Protein AF-A0A2V9NU43-F1 (afdb_monomer)

Secondary structure (DSSP, 8-state):
---GGGSS-TTTTTHHHHHHHEEEEEETTTEEEEEESS--TT--TTSEEEEEEETTTEEEEEE-STTTHHHHHSSEEEEETTTEEEEEP-S---TT----EEESPPTT--PPPPPSS-S--EEEE------EEETTEEEEETT-TTTTPPTTTSTTHHHHHHHHHHHSEEEEE-----PPP-------------PPP-------------PPPP-PPPP-----PPPPPPPP----

Structure (mmCIF, N/CA/C/O backbone):
data_AF-A0A2V9NU43-F1
#
_entry.id   AF-A0A2V9NU43-F1
#
loop_
_atom_site.group_PDB
_atom_site.id
_atom_site.type_symbol
_atom_site.label_atom_id
_atom_site.label_alt_id
_atom_site.label_comp_id
_atom_site.label_asym_id
_atom_site.label_entity_id
_atom_site.label_seq_id
_atom_site.pdbx_PDB_ins_code
_atom_site.Cartn_x
_atom_site.Cartn_y
_atom_site.Cartn_z
_atom_site.occupancy
_atom_site.B_iso_or_equiv
_atom_site.auth_seq_id
_atom_site.auth_comp_id
_atom_site.auth_asym_id
_atom_site.auth_atom_id
_atom_site.pdbx_PDB_model_num
ATOM 1 N N . ALA A 1 1 ? 4.672 -13.881 24.943 1.00 32.91 1 ALA A N 1
ATOM 2 C CA . ALA A 1 1 ? 5.499 -14.736 24.072 1.00 32.91 1 ALA A CA 1
ATOM 3 C C . ALA A 1 1 ? 6.291 -13.829 23.141 1.00 32.91 1 ALA A C 1
ATOM 5 O O . ALA A 1 1 ? 5.696 -13.038 22.421 1.00 32.91 1 ALA A O 1
ATOM 6 N N . SER A 1 2 ? 7.612 -13.843 23.263 1.00 34.53 2 SER A N 1
ATOM 7 C CA . SER A 1 2 ? 8.553 -13.023 22.498 1.00 34.53 2 SER A CA 1
ATOM 8 C C . SER A 1 2 ? 8.590 -1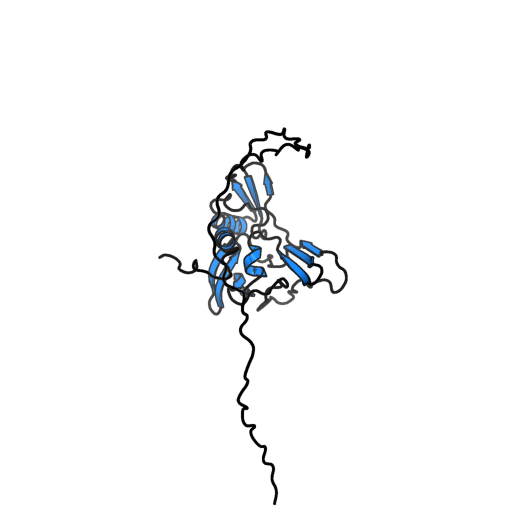3.509 21.045 1.00 34.53 2 SER A C 1
ATOM 10 O O . SER A 1 2 ? 8.956 -14.652 20.787 1.00 34.53 2 SER A O 1
ATOM 12 N N . ASN A 1 3 ? 8.171 -12.659 20.104 1.00 39.12 3 ASN A N 1
ATOM 13 C CA . ASN A 1 3 ? 8.115 -12.986 18.678 1.00 39.12 3 ASN A CA 1
ATOM 14 C C . ASN A 1 3 ? 9.542 -13.080 18.110 1.00 39.12 3 ASN A C 1
ATOM 16 O O . ASN A 1 3 ? 10.203 -12.071 17.868 1.00 39.12 3 ASN A O 1
ATOM 20 N N . SER A 1 4 ? 10.017 -14.304 17.898 1.00 36.12 4 SER A N 1
ATOM 21 C CA . SER A 1 4 ? 11.385 -14.676 17.511 1.00 36.12 4 SER A CA 1
ATOM 22 C C . SER A 1 4 ? 11.784 -14.336 16.063 1.00 36.12 4 SER A C 1
ATOM 24 O O . SER A 1 4 ? 12.810 -14.807 15.582 1.00 36.12 4 SER A O 1
ATOM 26 N N . TYR A 1 5 ? 11.048 -13.466 15.368 1.00 42.53 5 TYR A N 1
ATOM 27 C CA . TYR A 1 5 ? 11.363 -13.049 13.992 1.00 42.53 5 TYR A CA 1
ATOM 28 C C . TYR A 1 5 ? 12.329 -11.852 13.899 1.00 42.53 5 TYR A C 1
ATOM 30 O O . TYR A 1 5 ? 12.672 -11.423 12.800 1.00 42.53 5 TYR A O 1
ATOM 38 N N . GLN A 1 6 ? 12.796 -11.313 15.033 1.00 42.94 6 GLN A N 1
ATOM 39 C CA . GLN A 1 6 ? 13.753 -10.196 15.073 1.00 42.94 6 GLN A CA 1
ATOM 40 C C . GLN A 1 6 ? 15.208 -10.588 14.760 1.00 42.94 6 GLN A C 1
ATOM 42 O O . GLN A 1 6 ? 16.049 -9.707 14.596 1.00 42.94 6 GLN A O 1
ATOM 47 N N . SER A 1 7 ? 15.535 -11.880 14.664 1.00 38.56 7 SER A N 1
ATOM 48 C CA . SER A 1 7 ? 16.916 -12.308 14.426 1.00 38.56 7 SER A CA 1
ATOM 49 C C . SER A 1 7 ? 17.200 -12.418 12.923 1.00 38.56 7 SER A C 1
ATOM 51 O O . SER A 1 7 ? 16.833 -13.393 12.279 1.00 38.56 7 SER A O 1
ATOM 53 N N . TYR A 1 8 ? 17.811 -11.369 12.364 1.00 42.38 8 TYR A N 1
ATOM 54 C CA . TYR A 1 8 ? 18.470 -11.353 11.048 1.00 42.38 8 TYR A CA 1
ATOM 55 C C . TYR A 1 8 ? 17.635 -11.862 9.856 1.00 42.38 8 TYR A C 1
ATOM 57 O O . TYR A 1 8 ? 18.090 -12.635 9.017 1.00 42.38 8 TYR A O 1
ATOM 65 N N . SER A 1 9 ? 16.392 -11.396 9.751 1.00 55.62 9 SER A N 1
ATOM 66 C CA . SER A 1 9 ? 15.605 -11.564 8.530 1.00 55.62 9 SER A CA 1
ATOM 67 C C . SER A 1 9 ? 15.979 -10.472 7.513 1.00 55.62 9 SER A C 1
ATOM 69 O O . SER A 1 9 ? 16.173 -9.329 7.936 1.00 55.62 9 SER A O 1
ATOM 71 N N . PRO A 1 10 ? 16.039 -10.740 6.190 1.00 53.75 10 PRO A N 1
ATOM 72 C CA . PRO A 1 10 ? 16.277 -9.706 5.167 1.00 53.75 10 PRO A CA 1
ATOM 73 C C . PRO A 1 10 ? 15.252 -8.549 5.198 1.00 53.75 10 PRO A C 1
ATOM 75 O O . PRO A 1 10 ? 15.465 -7.503 4.591 1.00 53.75 10 PRO A O 1
ATOM 78 N N . TYR A 1 11 ? 14.169 -8.704 5.967 1.00 56.84 11 TYR A N 1
ATOM 79 C CA . TYR A 1 11 ? 13.177 -7.671 6.274 1.00 56.84 11 TYR A CA 1
ATOM 80 C C . TYR A 1 11 ? 13.581 -6.692 7.386 1.00 56.84 11 TYR A C 1
ATOM 82 O O . TYR A 1 11 ? 12.771 -5.840 7.747 1.00 56.84 11 TYR A O 1
ATOM 90 N N . SER A 1 12 ? 14.770 -6.807 7.988 1.00 64.81 12 SER A N 1
ATOM 91 C CA . SER A 1 12 ? 15.180 -5.952 9.117 1.00 64.81 12 SER A CA 1
ATOM 92 C C . SER A 1 12 ? 14.940 -4.464 8.831 1.00 64.81 12 SER A C 1
ATOM 94 O O . SER A 1 12 ? 14.418 -3.745 9.685 1.00 64.81 12 SER A O 1
ATOM 96 N N . TYR A 1 13 ? 15.174 -4.041 7.588 1.00 71.81 13 TYR A N 1
ATOM 97 C CA . TYR A 1 13 ? 14.739 -2.752 7.064 1.00 71.81 13 TYR A CA 1
ATOM 98 C C . TYR A 1 13 ? 13.246 -2.769 6.695 1.00 71.81 13 TYR A C 1
ATOM 100 O O . TYR A 1 13 ? 12.806 -3.554 5.854 1.00 71.81 13 TYR A O 1
ATOM 108 N N . GLY A 1 14 ? 12.476 -1.867 7.313 1.00 83.56 14 GLY A N 1
ATOM 109 C CA . GLY A 1 14 ? 11.045 -1.646 7.061 1.00 83.56 14 GLY A CA 1
ATOM 110 C C . GLY A 1 14 ? 10.079 -2.449 7.944 1.00 83.56 14 GLY A C 1
ATOM 111 O O . GLY A 1 14 ? 8.904 -2.102 8.026 1.00 83.56 14 GLY A O 1
ATOM 112 N N . THR A 1 15 ? 10.546 -3.443 8.713 1.00 86.25 15 THR A N 1
ATOM 113 C CA . THR A 1 15 ? 9.695 -4.179 9.683 1.00 86.25 15 THR A CA 1
ATOM 114 C C . THR A 1 15 ? 8.994 -3.277 10.695 1.00 86.25 15 THR A C 1
ATOM 116 O O . THR A 1 15 ? 7.835 -3.511 11.035 1.00 86.25 15 THR A O 1
ATOM 119 N N . ALA A 1 16 ? 9.673 -2.237 11.174 1.00 89.94 16 ALA A N 1
ATOM 120 C CA . ALA A 1 16 ? 9.087 -1.305 12.128 1.00 89.94 16 ALA A CA 1
ATOM 121 C C . ALA A 1 16 ? 8.006 -0.413 11.492 1.00 89.94 16 ALA A C 1
ATOM 123 O O . ALA A 1 16 ? 7.077 0.005 12.182 1.00 89.94 16 ALA A O 1
ATOM 124 N N . ASP A 1 17 ? 8.095 -0.164 10.183 1.00 92.75 17 ASP A N 1
ATOM 125 C CA . ASP A 1 17 ? 7.044 0.521 9.434 1.00 92.75 17 ASP A CA 1
ATOM 126 C C . ASP A 1 17 ? 5.859 -0.429 9.213 1.00 92.75 17 ASP A C 1
ATOM 128 O O . ASP A 1 17 ? 4.724 -0.045 9.478 1.00 92.75 17 ASP A O 1
ATOM 132 N N . LEU A 1 18 ? 6.102 -1.698 8.855 1.00 94.94 18 LEU A N 1
ATOM 133 C CA . LEU A 1 18 ? 5.042 -2.714 8.762 1.00 94.94 18 LEU A CA 1
ATOM 134 C C . LEU A 1 18 ? 4.279 -2.883 10.084 1.00 94.94 18 LEU A C 1
ATOM 136 O O . LEU A 1 18 ? 3.057 -3.019 10.071 1.00 94.94 18 LEU A O 1
ATOM 140 N N . ALA A 1 19 ? 4.984 -2.852 11.218 1.00 92.69 19 ALA A N 1
ATOM 141 C CA . ALA A 1 19 ? 4.382 -2.972 12.544 1.00 92.69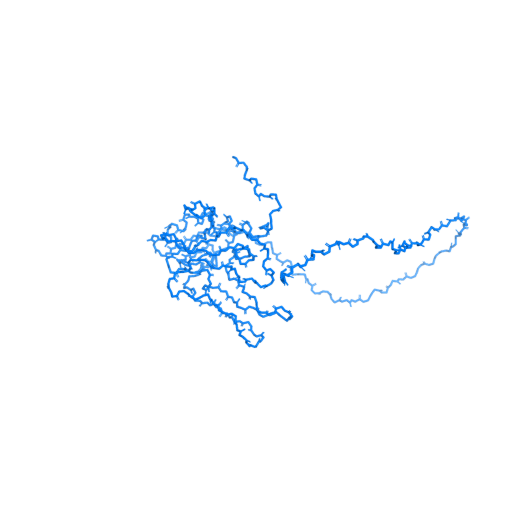 19 ALA A CA 1
ATOM 142 C C . ALA A 1 19 ? 3.523 -1.757 12.938 1.00 92.69 19 ALA A C 1
ATOM 144 O O . ALA A 1 19 ? 2.589 -1.900 13.723 1.00 92.69 19 ALA A O 1
ATOM 145 N N . TYR A 1 20 ? 3.839 -0.565 12.424 1.00 94.25 20 TYR A N 1
ATOM 146 C CA . TYR A 1 20 ? 3.090 0.655 12.726 1.00 94.25 20 TYR A CA 1
ATOM 147 C C . TYR A 1 20 ? 1.924 0.880 11.753 1.00 94.25 20 TYR A C 1
ATOM 149 O O . TYR A 1 20 ? 0.821 1.223 12.175 1.00 94.25 20 TYR A O 1
ATOM 157 N N . TYR A 1 21 ? 2.157 0.681 10.454 1.00 96.19 21 TYR A N 1
ATOM 158 C CA . TYR A 1 21 ? 1.205 1.026 9.398 1.00 96.19 21 TYR A CA 1
ATOM 159 C C . TYR A 1 21 ? 0.239 -0.089 9.016 1.00 96.19 21 TYR A C 1
ATOM 161 O O . TYR A 1 21 ? -0.638 0.151 8.193 1.00 96.19 21 TYR A O 1
ATOM 169 N N . GLY A 1 22 ? 0.368 -1.289 9.572 1.00 96.25 22 GLY A N 1
ATOM 170 C CA . GLY A 1 22 ? -0.517 -2.391 9.227 1.00 96.25 22 GLY A CA 1
ATOM 171 C C . GLY A 1 22 ? -0.527 -3.489 10.267 1.00 96.25 22 GLY A C 1
ATOM 172 O O . GLY A 1 22 ? -0.033 -3.331 11.384 1.00 96.25 22 GLY A O 1
ATOM 173 N N . ASN A 1 23 ? -1.108 -4.617 9.880 1.00 95.88 23 ASN A N 1
ATOM 174 C CA . ASN A 1 23 ? -1.195 -5.784 10.735 1.00 95.88 23 ASN A CA 1
ATOM 175 C C . ASN A 1 23 ? -0.878 -7.064 9.972 1.00 95.88 23 ASN A C 1
ATOM 177 O O . ASN A 1 23 ? -1.260 -7.224 8.812 1.00 95.88 23 ASN A O 1
ATOM 181 N N . PHE A 1 24 ? -0.245 -7.998 10.676 1.00 96.19 24 PHE A N 1
ATOM 182 C CA . PHE A 1 24 ? -0.110 -9.371 10.220 1.00 96.19 24 PHE A CA 1
ATOM 183 C C . PHE A 1 24 ? -1.329 -10.196 10.644 1.00 96.19 24 PHE A C 1
ATOM 185 O O . PHE A 1 24 ? -1.804 -10.094 11.776 1.00 96.19 24 PHE A O 1
ATOM 192 N N . PHE A 1 25 ? -1.831 -11.036 9.748 1.00 95.94 25 PHE A N 1
ATOM 193 C CA . PHE A 1 25 ? -2.948 -11.937 10.002 1.00 95.94 25 PHE A CA 1
ATOM 194 C C . PHE A 1 25 ? -2.771 -13.235 9.217 1.00 95.94 25 PHE A C 1
ATOM 196 O O . PHE A 1 25 ? -2.155 -13.256 8.154 1.00 95.94 25 PHE A O 1
ATOM 203 N N . ASN A 1 26 ? -3.318 -14.333 9.734 1.00 96.06 26 ASN A N 1
ATOM 204 C CA . ASN A 1 26 ? -3.289 -15.609 9.031 1.00 96.06 26 ASN A CA 1
ATOM 205 C C . ASN A 1 26 ? -4.509 -15.714 8.106 1.00 96.06 26 ASN A C 1
ATOM 207 O O . ASN A 1 26 ? -5.642 -15.786 8.582 1.00 96.06 26 ASN A O 1
ATOM 211 N N . ALA A 1 27 ? -4.281 -15.720 6.796 1.00 95.19 27 ALA A N 1
ATOM 212 C CA . ALA A 1 27 ? -5.319 -15.884 5.789 1.00 95.19 27 ALA A CA 1
ATOM 213 C C . ALA A 1 27 ? -5.485 -17.378 5.439 1.00 95.19 27 ALA A C 1
ATOM 215 O O . ALA A 1 27 ? -4.503 -18.027 5.052 1.00 95.19 27 ALA A O 1
ATOM 216 N N . PRO A 1 28 ? -6.701 -17.951 5.546 1.00 93.38 28 PRO A N 1
ATOM 217 C CA . PRO A 1 28 ? -6.947 -19.350 5.199 1.00 93.38 28 PRO A CA 1
ATOM 218 C C . PRO A 1 28 ? -6.474 -19.683 3.778 1.00 93.38 28 PRO A C 1
ATOM 220 O O . PRO A 1 28 ? -6.863 -19.023 2.820 1.00 93.38 28 PRO A O 1
ATOM 223 N N . GLY A 1 29 ? -5.616 -20.697 3.645 1.00 92.12 29 GLY A N 1
ATOM 224 C CA . GLY A 1 29 ? -5.053 -21.126 2.357 1.00 92.12 29 GLY A CA 1
ATOM 225 C C . GLY A 1 29 ? -3.848 -20.320 1.847 1.00 92.12 29 GLY A C 1
ATOM 226 O O . GLY A 1 29 ? -3.214 -20.758 0.893 1.00 92.12 29 GLY A O 1
ATOM 227 N N . TYR A 1 30 ? -3.490 -19.202 2.489 1.00 91.44 30 TYR A N 1
ATOM 228 C CA . TYR A 1 30 ? -2.350 -18.353 2.098 1.00 91.44 30 TYR A CA 1
ATOM 229 C C . TYR A 1 30 ? -1.270 -18.250 3.186 1.00 91.44 30 TYR A C 1
ATOM 231 O O . TYR A 1 30 ? -0.107 -17.992 2.881 1.00 91.44 30 TYR A O 1
ATOM 239 N N . GLY A 1 31 ? -1.634 -18.499 4.447 1.00 94.19 31 GLY A N 1
ATOM 240 C CA . GLY A 1 31 ? -0.726 -18.400 5.587 1.00 94.19 31 GLY A CA 1
ATOM 241 C C . GLY A 1 31 ? -0.636 -16.975 6.131 1.00 94.19 31 GLY A C 1
ATOM 242 O O . GLY A 1 31 ? -1.603 -16.215 6.073 1.00 94.19 31 GLY A O 1
ATOM 243 N N . MET A 1 32 ? 0.519 -16.620 6.694 1.00 95.62 32 MET A N 1
ATOM 244 C CA . MET A 1 32 ? 0.737 -15.298 7.278 1.00 95.62 32 MET A CA 1
ATOM 245 C C . MET A 1 32 ? 0.809 -14.227 6.187 1.00 95.62 32 MET A C 1
ATOM 247 O O . MET A 1 32 ? 1.670 -14.277 5.312 1.00 95.62 32 MET A O 1
ATOM 251 N N . MET A 1 33 ? -0.061 -13.233 6.290 1.00 97.06 33 MET A N 1
ATOM 252 C CA . MET A 1 33 ? -0.189 -12.106 5.376 1.00 97.06 33 MET A CA 1
ATOM 253 C C . MET A 1 33 ? -0.081 -10.802 6.160 1.00 97.06 33 MET A C 1
ATOM 255 O O . MET A 1 33 ? -0.366 -10.765 7.353 1.00 97.06 33 MET A O 1
ATOM 259 N N . TRP A 1 34 ? 0.297 -9.721 5.492 1.00 97.44 34 TRP A N 1
ATOM 260 C CA . TRP A 1 34 ? 0.275 -8.368 6.037 1.00 97.44 34 TRP A CA 1
ATOM 261 C C . TRP A 1 34 ? -0.664 -7.489 5.220 1.00 97.44 34 TRP A C 1
ATOM 263 O O . TRP A 1 34 ? -0.652 -7.549 3.992 1.00 97.44 34 TRP A O 1
ATOM 273 N N . GLN A 1 35 ? -1.452 -6.647 5.878 1.00 97.06 35 GLN A N 1
ATOM 274 C CA . GLN A 1 35 ? -2.272 -5.644 5.202 1.00 97.06 35 GLN A CA 1
ATOM 275 C C . GLN A 1 35 ? -2.054 -4.271 5.848 1.00 97.06 35 GLN A C 1
ATOM 277 O O . GLN A 1 35 ? -2.058 -4.179 7.082 1.00 97.06 35 GLN A O 1
ATOM 282 N N . PRO A 1 36 ? -1.867 -3.207 5.046 1.00 96.81 36 PRO A N 1
ATOM 283 C CA . PRO A 1 36 ? -1.824 -1.850 5.570 1.00 96.81 36 PRO A CA 1
ATOM 284 C C . PRO A 1 36 ? -3.167 -1.461 6.191 1.00 96.81 36 PRO A C 1
ATOM 286 O O . PRO A 1 36 ? -4.234 -1.838 5.715 1.00 96.81 36 PRO A O 1
ATOM 289 N N . TYR A 1 37 ? -3.121 -0.650 7.237 1.00 96.06 37 TYR A N 1
ATOM 290 C CA . TYR A 1 37 ? -4.279 0.083 7.726 1.00 96.06 37 TYR A CA 1
ATOM 291 C C . TYR A 1 37 ? -4.697 1.161 6.724 1.00 96.06 37 TYR A C 1
ATOM 293 O O . TYR A 1 37 ? -3.941 1.518 5.823 1.00 96.06 37 TYR A O 1
ATOM 301 N N . LEU A 1 38 ? -5.880 1.747 6.928 1.00 94.62 38 LEU A N 1
ATOM 302 C CA . LEU A 1 38 ? -6.382 2.885 6.145 1.00 94.62 38 LEU A CA 1
ATOM 303 C C . LEU A 1 38 ? -6.620 2.562 4.661 1.00 94.62 38 LEU A C 1
ATOM 305 O O . LEU A 1 38 ? -6.578 3.457 3.811 1.00 94.62 38 LEU A O 1
ATOM 309 N N . VAL A 1 39 ? -6.879 1.290 4.358 1.00 93.31 39 VAL A N 1
ATOM 310 C CA . VAL A 1 39 ? -7.252 0.809 3.026 1.00 93.31 39 VAL A CA 1
ATOM 311 C C . VAL A 1 39 ? -8.707 0.362 3.000 1.00 93.31 39 VAL A C 1
ATOM 313 O O . VAL A 1 39 ? -9.213 -0.235 3.954 1.00 93.31 39 VAL A O 1
ATOM 316 N N . GLY A 1 40 ? -9.378 0.674 1.895 1.00 87.81 40 GLY A N 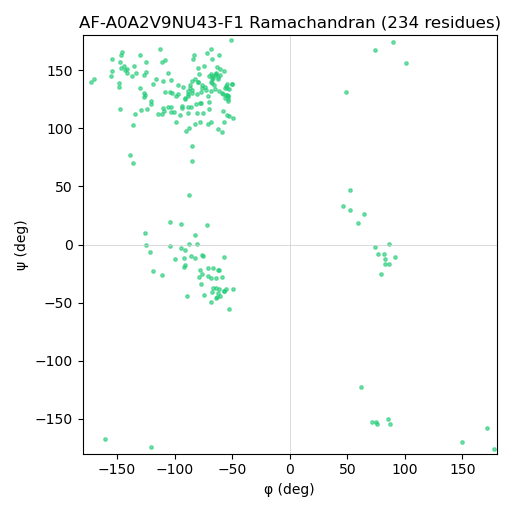1
ATOM 317 C CA . GLY A 1 40 ? -10.712 0.197 1.560 1.00 87.81 40 GLY A CA 1
ATOM 318 C C . GLY A 1 40 ? -10.706 -0.571 0.237 1.00 87.81 40 GLY A C 1
ATOM 319 O O . GLY A 1 40 ? -9.661 -0.793 -0.371 1.00 87.81 40 GLY A O 1
ATOM 320 N N . ALA A 1 41 ? -11.894 -0.951 -0.239 1.00 85.62 41 ALA A N 1
ATOM 321 C CA . ALA A 1 41 ? -12.052 -1.774 -1.445 1.00 85.62 41 ALA A CA 1
ATOM 322 C C . ALA A 1 41 ? -11.496 -1.135 -2.733 1.00 85.62 41 ALA A C 1
ATOM 324 O O . ALA A 1 41 ? -11.218 -1.843 -3.695 1.00 85.62 41 ALA A O 1
ATOM 325 N N . GLY A 1 42 ? -11.355 0.194 -2.757 1.00 86.12 42 GLY A N 1
ATOM 326 C CA . GLY A 1 42 ? -10.813 0.926 -3.901 1.00 86.12 42 GLY A CA 1
ATOM 327 C C . GLY A 1 42 ? -9.290 1.034 -3.914 1.00 86.12 42 GLY A C 1
ATOM 328 O O . GLY A 1 42 ? -8.752 1.499 -4.909 1.00 86.12 42 GLY A O 1
ATOM 329 N N . TRP A 1 43 ? -8.602 0.650 -2.836 1.00 93.56 43 TRP A N 1
ATOM 330 C CA . TRP A 1 43 ? -7.149 0.757 -2.747 1.00 93.56 43 TRP A CA 1
ATOM 331 C C . TRP A 1 43 ? -6.446 -0.386 -3.491 1.00 93.56 43 TRP A C 1
ATOM 333 O O . TRP A 1 43 ? -6.860 -1.543 -3.403 1.00 93.56 43 TRP A O 1
ATOM 343 N N . ASP A 1 44 ? -5.350 -0.069 -4.185 1.00 94.44 44 ASP A N 1
ATOM 344 C CA . ASP A 1 44 ? -4.443 -1.042 -4.792 1.00 94.44 44 ASP A CA 1
ATOM 345 C C . ASP A 1 44 ? -2.983 -0.685 -4.475 1.00 94.44 44 ASP A C 1
ATOM 347 O O . ASP A 1 44 ? -2.666 0.499 -4.364 1.00 94.44 44 ASP A O 1
ATOM 351 N N . PRO A 1 45 ? -2.074 -1.667 -4.332 1.00 94.88 45 PRO A N 1
ATOM 352 C CA . PRO A 1 45 ? -0.702 -1.400 -3.906 1.00 94.88 45 PRO A CA 1
ATOM 353 C C . PRO A 1 45 ? 0.042 -0.440 -4.844 1.00 94.88 45 PRO A C 1
ATOM 355 O O . PRO A 1 45 ? 0.896 0.326 -4.411 1.00 94.88 45 PRO A O 1
ATOM 358 N N . PHE A 1 46 ? -0.315 -0.394 -6.124 1.00 93.75 46 PHE A N 1
ATOM 359 C CA . PHE A 1 46 ? 0.424 0.360 -7.127 1.00 93.75 46 PHE A CA 1
ATOM 360 C C . PHE A 1 46 ? -0.268 1.668 -7.532 1.00 93.75 46 PHE A C 1
ATOM 362 O O . PHE A 1 46 ? -0.012 2.185 -8.627 1.00 93.75 46 PHE A O 1
ATOM 369 N N . MET A 1 47 ? -1.192 2.194 -6.723 1.00 92.62 47 MET A N 1
ATOM 370 C CA . MET A 1 47 ? -1.869 3.448 -7.056 1.00 92.62 47 MET A CA 1
ATOM 371 C C . MET A 1 47 ? -1.024 4.686 -6.758 1.00 92.62 47 MET A C 1
ATOM 373 O O . MET A 1 47 ? -1.153 5.647 -7.507 1.00 92.62 47 MET A O 1
ATOM 377 N N . ASP A 1 48 ? -0.106 4.632 -5.785 1.00 93.62 48 ASP A N 1
ATOM 378 C CA . ASP A 1 48 ? 0.773 5.757 -5.434 1.00 93.62 48 ASP A CA 1
ATOM 379 C C . ASP A 1 48 ? 2.258 5.355 -5.385 1.00 93.62 48 ASP A C 1
ATOM 381 O O . ASP A 1 48 ? 2.704 4.564 -4.547 1.00 93.62 48 ASP A O 1
ATOM 385 N N . GLY A 1 49 ? 3.052 5.929 -6.283 1.00 93.12 49 GLY A N 1
ATOM 386 C CA . GLY A 1 49 ? 4.477 5.656 -6.429 1.00 93.12 49 GLY A CA 1
ATOM 387 C C . GLY A 1 49 ? 5.070 6.298 -7.679 1.00 93.12 49 GLY A C 1
ATOM 388 O O . GLY A 1 49 ? 4.539 7.263 -8.225 1.00 93.12 49 GLY A O 1
ATOM 389 N N . ALA A 1 50 ? 6.194 5.774 -8.145 1.00 93.06 50 ALA A N 1
ATOM 390 C CA . ALA A 1 50 ? 6.818 6.202 -9.384 1.00 93.06 50 ALA A CA 1
ATOM 391 C C . ALA A 1 50 ? 7.677 5.092 -9.983 1.00 93.06 50 ALA A C 1
ATOM 393 O O . ALA A 1 50 ? 8.312 4.333 -9.261 1.00 93.06 50 ALA A O 1
ATOM 394 N N . TRP A 1 51 ? 7.787 5.053 -11.304 1.00 92.94 51 TRP A N 1
ATOM 395 C CA . TRP A 1 51 ? 8.897 4.378 -11.965 1.00 92.94 51 TRP A CA 1
ATOM 396 C C . TRP A 1 51 ? 10.093 5.319 -11.974 1.00 92.94 51 TRP A C 1
ATOM 398 O O . TRP A 1 51 ? 10.114 6.272 -12.747 1.00 92.94 51 TRP A O 1
ATOM 408 N N . ALA A 1 52 ? 11.067 5.084 -11.100 1.00 91.44 52 ALA A N 1
ATOM 409 C CA . ALA A 1 52 ? 12.295 5.860 -11.025 1.00 91.44 52 ALA A CA 1
ATOM 410 C C . ALA A 1 52 ? 13.353 5.272 -11.958 1.00 91.44 52 ALA A C 1
ATOM 412 O O . ALA A 1 52 ? 13.645 4.077 -11.897 1.00 91.44 52 ALA A O 1
ATOM 413 N N . PHE A 1 53 ? 13.933 6.111 -12.814 1.00 90.19 53 PHE A N 1
ATOM 414 C CA . PHE A 1 53 ? 15.033 5.693 -13.674 1.00 90.19 53 PHE A CA 1
ATOM 415 C C . PHE A 1 53 ? 16.368 5.812 -12.940 1.00 90.19 53 PHE A C 1
ATOM 417 O O . PHE A 1 53 ? 16.691 6.874 -12.405 1.00 90.19 53 PHE A O 1
ATOM 424 N N . ASN A 1 54 ? 17.170 4.751 -12.975 1.00 87.31 54 ASN A N 1
ATOM 425 C CA . ASN A 1 54 ? 18.544 4.766 -12.498 1.00 87.31 54 ASN A CA 1
ATOM 426 C C . ASN A 1 54 ? 19.515 4.394 -13.634 1.00 87.31 54 ASN A C 1
ATOM 428 O O . ASN A 1 54 ? 19.392 3.303 -14.211 1.00 87.31 54 ASN A O 1
ATOM 432 N N . PRO A 1 55 ? 20.511 5.245 -13.955 1.00 87.00 55 PRO A N 1
ATOM 433 C CA . PRO A 1 55 ? 21.541 4.906 -14.929 1.00 87.00 55 PRO A CA 1
ATOM 434 C C . PRO A 1 55 ? 22.221 3.571 -14.587 1.00 87.00 55 PRO A C 1
ATOM 436 O O . PRO A 1 55 ? 22.673 3.358 -13.466 1.00 87.00 55 PRO A O 1
ATOM 439 N N . GLY A 1 56 ? 22.272 2.655 -15.555 1.00 85.00 56 GLY A N 1
ATOM 440 C CA . GLY A 1 56 ? 22.890 1.330 -15.400 1.00 85.00 56 GLY A CA 1
ATOM 441 C C . GLY A 1 56 ? 21.986 0.235 -14.822 1.00 85.00 56 GLY A C 1
ATOM 442 O O . GLY A 1 56 ? 22.287 -0.939 -15.015 1.00 85.00 56 GLY A O 1
ATOM 443 N N . PHE A 1 57 ? 20.863 0.584 -14.186 1.00 83.31 57 PHE A N 1
ATOM 444 C CA . PHE A 1 57 ? 19.931 -0.387 -13.589 1.00 83.31 57 PHE A CA 1
ATOM 445 C C . PHE A 1 57 ? 18.508 -0.306 -14.156 1.00 83.31 57 PHE A C 1
ATOM 447 O O . PHE A 1 57 ? 17.687 -1.160 -13.845 1.00 83.31 57 PHE A O 1
ATOM 454 N N . GLY A 1 58 ? 18.215 0.685 -15.001 1.00 87.69 58 GLY A N 1
ATOM 455 C CA . GLY A 1 58 ? 16.901 0.841 -15.617 1.00 87.69 58 GLY A CA 1
ATOM 456 C C . GLY A 1 58 ? 15.856 1.385 -14.644 1.00 87.69 58 GLY A C 1
ATOM 457 O O . GLY A 1 58 ? 16.176 2.139 -13.725 1.00 87.69 58 GLY A O 1
ATOM 458 N N . PHE A 1 59 ? 14.592 1.044 -14.889 1.00 89.06 59 PHE A N 1
ATOM 459 C CA . PHE A 1 59 ? 13.465 1.509 -14.085 1.00 89.06 59 PHE A CA 1
ATOM 460 C C . PHE A 1 59 ? 13.188 0.590 -12.891 1.00 89.06 59 PHE A C 1
ATOM 462 O O . PHE A 1 59 ? 12.994 -0.613 -13.060 1.00 89.06 59 PHE A O 1
ATOM 469 N N . GLY A 1 60 ? 13.080 1.191 -11.707 1.00 89.88 60 GLY A N 1
ATOM 470 C CA . GLY A 1 60 ? 12.552 0.565 -10.494 1.00 89.88 60 GLY A CA 1
ATOM 471 C C . GLY A 1 60 ? 11.274 1.265 -10.023 1.00 89.88 60 GLY A C 1
ATOM 472 O O . GLY A 1 60 ? 11.147 2.483 -10.130 1.00 89.88 60 GLY A O 1
ATOM 473 N N . TRP A 1 61 ? 10.312 0.506 -9.511 1.00 91.56 61 TRP A N 1
ATOM 474 C CA . TRP A 1 61 ? 9.117 1.006 -8.842 1.00 91.56 61 TRP A CA 1
ATOM 475 C C . TRP A 1 61 ? 9.414 1.525 -7.427 1.00 91.56 61 TRP A C 1
ATOM 477 O O . TRP A 1 61 ? 9.687 0.774 -6.499 1.00 91.56 61 TRP A O 1
ATOM 487 N N . VAL A 1 62 ? 9.273 2.821 -7.200 1.00 91.19 62 VAL A N 1
ATOM 488 C CA . VAL A 1 62 ? 9.383 3.443 -5.880 1.00 91.19 62 VAL A CA 1
ATOM 489 C C . VAL A 1 62 ? 7.985 3.710 -5.340 1.00 91.19 62 VAL A C 1
ATOM 491 O O . VAL A 1 62 ? 7.247 4.528 -5.878 1.00 91.19 62 VAL A O 1
ATOM 494 N N . SER A 1 63 ? 7.616 3.030 -4.259 1.00 92.62 63 SER A N 1
ATOM 495 C CA . SER A 1 63 ? 6.354 3.273 -3.556 1.00 92.62 63 SER A CA 1
ATOM 496 C C . SER A 1 63 ? 6.348 4.628 -2.856 1.00 92.62 63 SER A C 1
ATOM 498 O O . SER A 1 63 ? 7.326 4.984 -2.201 1.00 92.62 63 SER A O 1
ATOM 500 N N . ALA A 1 64 ? 5.217 5.335 -2.907 1.00 93.81 64 ALA A N 1
ATOM 501 C CA . ALA A 1 64 ? 5.007 6.537 -2.101 1.00 93.81 64 ALA A CA 1
ATOM 502 C C . ALA A 1 64 ? 4.667 6.213 -0.631 1.00 93.81 64 ALA A C 1
ATOM 504 O O . ALA A 1 64 ? 4.848 7.051 0.252 1.00 93.81 64 ALA A O 1
ATOM 505 N N . TYR A 1 65 ? 4.171 5.001 -0.353 1.00 94.81 65 TYR A N 1
ATOM 506 C CA . TYR A 1 65 ? 3.766 4.590 0.992 1.00 94.81 65 TYR A CA 1
ATOM 507 C C . TYR A 1 65 ? 4.949 4.471 1.965 1.00 94.81 65 TYR A C 1
ATOM 509 O O . TYR A 1 65 ? 5.973 3.882 1.603 1.00 94.81 65 TYR A O 1
ATOM 517 N N . PRO A 1 66 ? 4.793 4.920 3.228 1.00 93.50 66 PRO A N 1
ATOM 518 C CA . PRO A 1 66 ? 5.885 4.965 4.208 1.00 93.50 66 PRO A CA 1
ATOM 519 C C . PRO A 1 66 ? 6.400 3.582 4.631 1.00 93.50 66 PRO A C 1
ATOM 521 O O . PRO A 1 66 ? 7.521 3.455 5.106 1.00 93.50 66 PRO A O 1
ATOM 524 N N . TRP A 1 67 ? 5.602 2.534 4.437 1.00 94.31 67 TRP A N 1
ATOM 525 C CA . TRP A 1 67 ? 5.959 1.141 4.709 1.00 94.31 67 TRP A CA 1
ATOM 526 C C . TRP A 1 67 ? 6.508 0.402 3.479 1.00 94.31 67 TRP A C 1
ATOM 528 O O . TRP A 1 67 ? 6.874 -0.768 3.577 1.00 94.31 67 TRP A O 1
ATOM 538 N N . GLY A 1 68 ? 6.554 1.055 2.311 1.00 93.38 68 GLY A N 1
ATOM 539 C CA . GLY A 1 68 ? 6.772 0.409 1.015 1.00 93.38 68 GLY A CA 1
ATOM 540 C C . GLY A 1 68 ? 8.115 -0.311 0.864 1.00 93.38 68 GLY A C 1
ATOM 541 O O . GLY A 1 68 ? 8.231 -1.227 0.055 1.00 93.38 68 GLY A O 1
ATOM 542 N N . TRP A 1 69 ? 9.132 0.035 1.654 1.00 91.00 69 TRP A N 1
ATOM 543 C CA . TRP A 1 69 ? 10.455 -0.566 1.494 1.00 91.00 69 TRP A CA 1
ATOM 544 C C . TRP A 1 69 ? 10.418 -2.102 1.500 1.00 91.00 69 TRP A C 1
ATOM 546 O O . TRP A 1 69 ? 10.850 -2.724 0.534 1.00 91.00 69 TRP A O 1
ATOM 556 N N . THR A 1 70 ? 9.857 -2.737 2.530 1.00 91.75 70 THR A N 1
ATOM 557 C CA . THR A 1 70 ? 9.857 -4.206 2.605 1.00 91.75 70 THR A CA 1
ATOM 558 C C . THR A 1 70 ? 8.971 -4.853 1.527 1.00 91.75 70 THR A C 1
ATOM 560 O O . THR A 1 70 ? 9.476 -5.725 0.818 1.00 91.75 70 THR A O 1
ATOM 563 N N . PRO A 1 71 ? 7.699 -4.446 1.326 1.00 93.50 71 PRO A N 1
ATOM 564 C CA . PRO A 1 71 ? 6.800 -5.157 0.414 1.00 93.50 71 PRO A CA 1
ATOM 565 C C . PRO A 1 71 ? 7.122 -5.017 -1.074 1.00 93.50 71 PRO A C 1
ATOM 567 O O . PRO A 1 71 ? 6.668 -5.839 -1.866 1.00 93.50 71 PRO A O 1
ATOM 570 N N . TYR A 1 72 ? 7.876 -3.985 -1.469 1.00 92.50 72 TYR A N 1
ATOM 571 C CA . TYR A 1 72 ? 8.294 -3.801 -2.865 1.00 92.50 72 TYR A CA 1
ATOM 572 C C . TYR A 1 72 ? 9.646 -4.451 -3.179 1.00 92.50 72 TYR A C 1
ATOM 574 O O . TYR A 1 72 ? 9.915 -4.750 -4.342 1.00 92.50 72 TYR A O 1
ATOM 582 N N . HIS A 1 73 ? 10.462 -4.748 -2.163 1.00 89.88 73 HIS A N 1
ATOM 583 C CA . HIS A 1 73 ? 11.759 -5.409 -2.349 1.00 89.88 73 HIS A CA 1
ATOM 584 C C . HIS A 1 73 ? 11.738 -6.919 -2.073 1.00 89.88 73 HIS A C 1
ATOM 586 O O . HIS A 1 73 ? 12.689 -7.632 -2.405 1.00 89.88 73 HIS A O 1
ATOM 592 N N . TYR A 1 74 ? 10.656 -7.407 -1.464 1.00 90.06 74 TYR A N 1
ATOM 593 C CA . TYR A 1 74 ? 10.486 -8.801 -1.082 1.00 90.06 74 TYR A CA 1
ATOM 594 C C . TYR A 1 74 ? 9.031 -9.260 -1.207 1.00 90.06 74 TYR A C 1
ATOM 596 O O . TYR A 1 74 ? 8.101 -8.457 -1.254 1.00 90.06 74 TYR A O 1
ATOM 604 N N . GLY A 1 75 ? 8.824 -10.574 -1.160 1.00 92.06 75 GLY A N 1
ATOM 605 C CA . GLY A 1 75 ? 7.507 -11.186 -1.026 1.00 92.06 75 GLY A CA 1
ATOM 606 C C . GLY A 1 75 ? 6.642 -11.073 -2.275 1.00 92.06 75 GLY A C 1
ATOM 607 O O . GLY A 1 75 ? 7.122 -11.076 -3.412 1.00 92.06 75 GLY A O 1
ATOM 608 N N . SER A 1 76 ? 5.329 -11.070 -2.074 1.00 93.69 76 SER A N 1
ATOM 609 C CA . SER A 1 76 ? 4.354 -10.981 -3.163 1.00 93.69 76 SER A CA 1
ATOM 610 C C . SER A 1 76 ? 3.092 -10.257 -2.718 1.00 93.69 76 SER A C 1
ATOM 612 O O . SER A 1 76 ? 2.585 -10.506 -1.629 1.00 93.69 76 SER A O 1
ATOM 614 N N . TRP A 1 77 ? 2.544 -9.400 -3.574 1.00 95.88 77 TRP A N 1
ATOM 615 C CA . TRP A 1 77 ? 1.194 -8.875 -3.398 1.00 95.88 77 TRP A CA 1
ATOM 616 C C . TRP A 1 77 ? 0.177 -9.893 -3.881 1.00 95.88 77 TRP A C 1
ATOM 618 O O . TRP A 1 77 ? 0.274 -10.397 -4.997 1.00 95.88 77 TRP A O 1
ATOM 628 N N . VAL A 1 78 ? -0.815 -10.175 -3.049 1.00 96.25 78 VAL A N 1
ATOM 629 C CA . VAL A 1 78 ? -1.875 -11.138 -3.321 1.00 96.25 78 VAL A CA 1
ATOM 630 C C . VAL A 1 78 ? -3.209 -10.447 -3.114 1.00 96.25 78 VAL A C 1
ATOM 632 O O . VAL A 1 78 ? -3.431 -9.812 -2.083 1.00 96.25 78 VAL A O 1
ATOM 635 N N . PHE A 1 79 ? -4.110 -10.566 -4.082 1.00 96.25 79 PHE A N 1
ATOM 636 C CA . PHE A 1 79 ? -5.490 -10.156 -3.871 1.00 96.25 79 PHE A CA 1
ATOM 637 C C . PHE A 1 79 ? -6.287 -11.326 -3.291 1.00 96.25 79 PHE A C 1
ATOM 639 O O . PHE A 1 79 ? -6.400 -12.394 -3.895 1.00 96.25 79 PHE A O 1
ATOM 646 N N . LEU A 1 80 ? -6.811 -11.124 -2.087 1.00 94.69 80 LEU A N 1
ATOM 647 C CA . LEU A 1 80 ? -7.566 -12.105 -1.322 1.00 94.69 80 LEU A CA 1
ATOM 648 C C . LEU A 1 80 ? -9.064 -11.771 -1.414 1.00 94.69 80 LEU A C 1
ATOM 650 O O . LEU A 1 80 ? -9.474 -10.699 -0.950 1.00 94.69 80 LEU A O 1
ATOM 654 N N . PRO A 1 81 ? -9.914 -12.657 -1.967 1.00 90.12 81 PRO A N 1
ATOM 655 C CA . PRO A 1 81 ? -11.358 -12.437 -1.990 1.00 90.12 81 PRO A CA 1
ATOM 656 C C . PRO A 1 81 ? -11.909 -12.163 -0.583 1.00 90.12 81 PRO A C 1
ATOM 658 O O . PRO A 1 81 ? -11.628 -12.908 0.352 1.00 90.12 81 PRO A O 1
ATOM 661 N N . GLY A 1 82 ? -12.666 -11.075 -0.424 1.00 88.69 82 GLY A N 1
ATOM 662 C CA . GLY A 1 82 ? -13.242 -10.655 0.862 1.00 88.69 82 GLY A CA 1
ATOM 663 C C . GLY A 1 82 ? -12.308 -9.860 1.787 1.00 88.69 82 GLY A C 1
ATOM 664 O O . GLY A 1 82 ? -12.808 -9.177 2.674 1.00 88.69 82 GLY A O 1
ATOM 665 N N . TYR A 1 83 ? -10.989 -9.877 1.557 1.00 90.62 83 TYR A N 1
ATOM 666 C CA . TYR A 1 83 ? -10.011 -9.103 2.343 1.00 90.62 83 TYR A CA 1
ATOM 667 C C . TYR A 1 83 ? -9.370 -7.959 1.544 1.00 90.62 83 TYR A C 1
ATOM 669 O O . TYR A 1 83 ? -8.945 -6.966 2.129 1.00 90.62 83 TYR A O 1
ATOM 677 N N . GLY A 1 84 ? -9.298 -8.078 0.215 1.00 94.31 84 GLY A N 1
ATOM 678 C CA . GLY A 1 84 ? -8.605 -7.133 -0.659 1.00 94.31 84 GLY A CA 1
ATOM 679 C C . GLY A 1 84 ? -7.123 -7.471 -0.828 1.00 94.31 84 GLY A C 1
ATOM 680 O O . GLY A 1 84 ? -6.713 -8.626 -0.722 1.00 94.31 84 GLY A O 1
ATOM 681 N N . TRP A 1 85 ? -6.307 -6.463 -1.129 1.00 96.94 85 TRP A N 1
ATOM 682 C CA . TRP A 1 85 ? -4.865 -6.640 -1.294 1.00 96.94 85 TRP A CA 1
ATOM 683 C C . TRP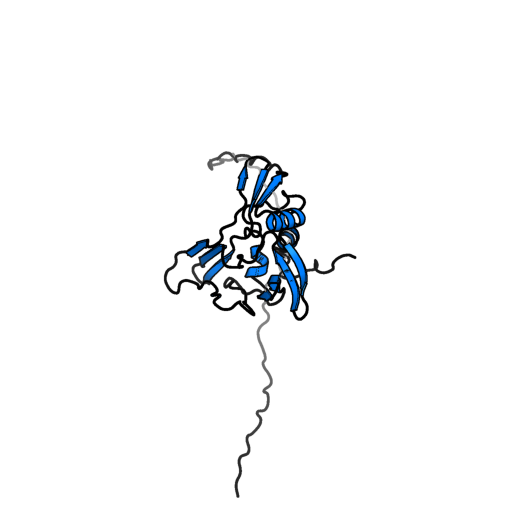 A 1 85 ? -4.163 -6.877 0.046 1.00 96.94 85 TRP A C 1
ATOM 685 O O . TRP A 1 85 ? -4.366 -6.135 1.010 1.00 96.94 85 TRP A O 1
ATOM 695 N N . ALA A 1 86 ? -3.302 -7.891 0.081 1.00 97.19 86 ALA A N 1
ATOM 696 C CA . ALA A 1 86 ? -2.421 -8.200 1.196 1.00 97.19 86 ALA A CA 1
ATOM 697 C C . ALA A 1 86 ? -1.051 -8.658 0.676 1.00 97.19 86 ALA A C 1
ATOM 699 O O . ALA A 1 86 ? -0.931 -9.215 -0.415 1.00 97.19 86 ALA A O 1
ATOM 700 N N . TRP A 1 87 ? -0.005 -8.419 1.454 1.00 97.19 87 TRP A N 1
ATOM 701 C CA . TRP A 1 87 ? 1.356 -8.816 1.134 1.00 97.19 87 TRP A CA 1
ATOM 702 C C . TRP A 1 87 ? 1.711 -10.126 1.833 1.00 97.19 87 TRP A C 1
ATOM 704 O O . TRP A 1 87 ? 1.541 -10.263 3.043 1.00 97.19 87 TRP A O 1
ATOM 714 N N . GLN A 1 88 ? 2.224 -11.081 1.068 1.00 95.62 88 GLN A N 1
ATOM 715 C CA . GLN A 1 88 ? 2.772 -12.331 1.566 1.00 95.62 88 GLN A CA 1
ATOM 716 C C . GLN A 1 88 ? 4.289 -12.177 1.762 1.00 95.62 88 GLN A C 1
ATOM 718 O O . GLN A 1 88 ? 5.002 -11.970 0.771 1.00 95.62 88 GLN A O 1
ATOM 723 N N . PRO A 1 89 ? 4.809 -12.310 2.997 1.00 93.25 89 PRO A N 1
ATOM 724 C CA . PRO A 1 89 ? 6.245 -12.338 3.244 1.00 93.25 89 PRO A CA 1
ATOM 725 C C . PRO A 1 89 ? 6.903 -13.540 2.561 1.00 93.25 89 PRO A C 1
ATOM 727 O O . PRO A 1 89 ? 6.344 -14.636 2.523 1.00 93.25 89 PRO A O 1
ATOM 730 N N . GLY A 1 90 ? 8.123 -13.361 2.066 1.00 88.19 90 GLY A N 1
ATOM 731 C CA . GLY A 1 90 ? 8.911 -14.429 1.457 1.00 88.19 90 GLY A CA 1
ATOM 732 C C . GLY A 1 90 ? 9.846 -13.918 0.368 1.00 88.19 90 GLY A C 1
ATOM 733 O O . GLY A 1 90 ? 9.988 -12.717 0.151 1.00 88.19 90 GLY A O 1
ATOM 734 N N . GLY A 1 91 ? 10.440 -14.857 -0.364 1.00 82.75 91 GLY A N 1
ATOM 735 C CA . GLY A 1 91 ? 11.286 -14.555 -1.515 1.00 82.75 91 GLY A CA 1
ATOM 736 C C . GLY A 1 91 ? 12.666 -14.000 -1.157 1.00 82.75 91 GLY A C 1
ATOM 737 O O . GLY A 1 91 ? 12.957 -13.640 -0.017 1.00 82.75 91 GLY A O 1
ATOM 738 N N . ALA A 1 92 ? 13.534 -13.970 -2.165 1.00 82.00 92 ALA A N 1
ATOM 739 C CA . ALA A 1 92 ? 14.809 -13.272 -2.092 1.00 82.00 92 ALA A CA 1
ATOM 740 C C . ALA A 1 92 ? 14.615 -11.783 -2.406 1.00 82.00 92 ALA A C 1
ATOM 742 O O . ALA A 1 92 ? 13.605 -11.392 -2.994 1.00 82.00 92 ALA A O 1
ATOM 743 N N . TRP A 1 93 ? 15.604 -10.967 -2.038 1.00 83.69 93 TRP A N 1
ATOM 744 C CA . TRP A 1 93 ? 15.659 -9.572 -2.464 1.00 83.69 93 TRP A CA 1
ATOM 745 C C . TRP A 1 93 ? 15.622 -9.493 -3.995 1.00 83.69 93 TRP A C 1
ATOM 747 O O . TRP A 1 93 ? 16.437 -10.131 -4.662 1.00 83.69 93 TRP A O 1
ATOM 757 N N . ASN A 1 94 ? 14.693 -8.717 -4.553 1.00 78.44 94 ASN A N 1
ATOM 758 C CA . ASN A 1 94 ? 14.535 -8.561 -6.006 1.00 78.44 94 ASN A CA 1
ATOM 759 C C . ASN A 1 94 ? 15.498 -7.527 -6.628 1.00 78.44 94 ASN A C 1
ATOM 761 O O . ASN A 1 94 ? 15.417 -7.229 -7.820 1.00 78.44 94 ASN A O 1
ATOM 765 N N . GLY A 1 95 ? 16.456 -7.019 -5.850 1.00 76.88 95 GLY A N 1
ATOM 766 C CA . GLY A 1 95 ? 17.424 -6.042 -6.325 1.00 76.88 95 GLY A CA 1
ATOM 767 C C . GLY A 1 95 ? 16.818 -4.648 -6.464 1.00 76.88 95 GLY A C 1
ATOM 768 O O . GLY A 1 95 ? 15.837 -4.294 -5.816 1.00 76.88 95 GLY A O 1
ATOM 769 N N . TRP A 1 96 ? 17.406 -3.850 -7.352 1.00 71.19 96 TRP A N 1
ATOM 770 C CA . TRP A 1 96 ? 16.860 -2.546 -7.741 1.00 71.19 96 TRP A CA 1
ATOM 771 C C . TRP A 1 96 ? 15.655 -2.659 -8.692 1.00 71.19 96 TRP A C 1
ATOM 773 O O . TRP A 1 96 ? 14.955 -1.675 -8.914 1.00 71.19 96 TRP A O 1
ATOM 783 N N . TYR A 1 97 ? 15.376 -3.865 -9.205 1.00 68.44 97 TYR A N 1
ATOM 784 C CA . TYR A 1 97 ? 14.161 -4.201 -9.948 1.00 68.44 97 TYR A CA 1
ATOM 785 C C . TYR A 1 97 ? 13.046 -4.577 -8.968 1.00 68.44 97 TYR A C 1
ATOM 787 O O . TYR A 1 97 ? 12.649 -5.729 -8.809 1.00 68.44 97 TYR A O 1
ATOM 795 N N . ASN A 1 98 ? 12.539 -3.568 -8.281 1.00 73.00 98 ASN A N 1
ATOM 796 C CA . ASN A 1 98 ? 11.596 -3.689 -7.176 1.00 73.00 98 ASN A CA 1
ATOM 797 C C . ASN A 1 98 ? 10.123 -3.726 -7.624 1.00 73.00 98 ASN A C 1
ATOM 799 O O . ASN A 1 98 ? 9.253 -3.114 -7.004 1.00 73.00 98 ASN A O 1
ATOM 803 N N . GLN A 1 99 ? 9.824 -4.472 -8.693 1.00 74.94 99 GLN A N 1
ATOM 804 C CA . GLN A 1 99 ? 8.445 -4.831 -9.020 1.00 74.94 99 GLN A CA 1
ATOM 805 C C . GLN A 1 99 ? 8.089 -6.128 -8.275 1.00 74.94 99 GLN A C 1
ATOM 807 O O . GLN A 1 99 ? 8.501 -7.212 -8.698 1.00 74.94 99 GLN A O 1
ATOM 812 N N . PRO A 1 100 ? 7.367 -6.064 -7.142 1.00 77.50 100 PRO A N 1
ATOM 813 C CA . PRO A 1 100 ? 6.998 -7.254 -6.399 1.00 77.50 100 PRO A CA 1
ATOM 814 C C . PRO A 1 100 ? 6.069 -8.126 -7.233 1.00 77.50 100 PRO A C 1
ATOM 816 O O . PRO A 1 100 ? 5.242 -7.650 -8.017 1.00 77.50 100 PRO A O 1
ATOM 819 N N . ARG A 1 101 ? 6.192 -9.433 -7.025 1.00 89.00 101 ARG A N 1
ATOM 820 C CA . ARG A 1 101 ? 5.345 -10.419 -7.684 1.00 89.00 101 ARG A CA 1
ATOM 821 C C . ARG A 1 101 ? 3.887 -10.187 -7.288 1.00 89.00 101 ARG A C 1
ATOM 823 O O . ARG A 1 101 ? 3.579 -10.051 -6.108 1.00 89.00 101 ARG A O 1
ATOM 830 N N . VAL A 1 102 ? 3.000 -10.171 -8.278 1.00 93.06 102 VAL A N 1
ATOM 831 C CA . VAL A 1 102 ? 1.557 -10.005 -8.081 1.00 93.06 102 VAL A CA 1
ATOM 832 C C . VAL A 1 102 ? 0.845 -11.324 -8.344 1.00 93.06 102 VAL A C 1
ATOM 834 O O . VAL A 1 102 ? 1.077 -11.962 -9.370 1.00 93.06 102 VAL A O 1
ATOM 837 N N . LEU A 1 103 ? -0.026 -11.725 -7.422 1.00 93.06 103 LEU A N 1
ATOM 838 C CA . LEU A 1 103 ? -0.785 -12.968 -7.469 1.00 93.06 103 LEU A CA 1
ATOM 839 C C . LEU A 1 103 ? -2.269 -12.721 -7.311 1.00 93.06 103 LEU A C 1
ATOM 841 O O . LEU A 1 103 ? -2.696 -11.840 -6.566 1.00 93.06 103 LEU A O 1
ATOM 845 N N . ASN A 1 104 ? -3.041 -13.554 -8.006 1.00 93.38 104 ASN A N 1
ATOM 846 C CA . ASN A 1 104 ? -4.498 -13.579 -7.938 1.00 93.38 104 ASN A CA 1
ATOM 847 C C . ASN A 1 104 ? -5.140 -12.207 -8.169 1.00 93.38 104 ASN A C 1
ATOM 849 O O . ASN A 1 104 ? -6.204 -11.936 -7.625 1.00 93.38 104 ASN A O 1
ATOM 853 N N . ALA A 1 105 ? -4.491 -11.345 -8.963 1.00 92.56 105 ALA A N 1
ATOM 854 C CA . ALA A 1 105 ? -4.972 -10.001 -9.241 1.00 92.56 105 ALA A CA 1
ATOM 855 C C . ALA A 1 105 ? -6.448 -10.026 -9.681 1.00 92.56 105 ALA A C 1
ATOM 857 O O . ALA A 1 105 ? -6.827 -10.896 -10.474 1.00 92.56 105 ALA A O 1
ATOM 858 N N . PRO A 1 106 ? -7.279 -9.085 -9.199 1.00 92.75 106 PRO A N 1
ATOM 859 C CA . PRO A 1 106 ? -8.682 -9.053 -9.567 1.00 92.75 106 PRO A CA 1
ATOM 860 C C . PRO A 1 106 ? -8.823 -8.817 -11.073 1.00 92.75 106 PRO A C 1
ATOM 862 O O . PRO A 1 106 ? -7.956 -8.210 -11.713 1.00 92.75 106 PRO A O 1
ATOM 865 N N . SER A 1 107 ? -9.925 -9.303 -11.647 1.00 91.12 107 SER A N 1
ATOM 866 C CA . SER A 1 107 ? -10.182 -9.158 -13.081 1.00 91.12 107 SER A CA 1
ATOM 867 C C . SER A 1 107 ? -10.075 -7.692 -13.511 1.00 91.12 107 SER A C 1
ATOM 869 O O . SER A 1 107 ? -10.586 -6.796 -12.843 1.00 91.12 107 SER A O 1
ATOM 871 N N . GLY A 1 108 ? -9.372 -7.447 -14.617 1.00 89.12 108 GLY A N 1
ATOM 872 C CA . GLY A 1 108 ? -9.134 -6.102 -15.144 1.00 89.12 108 GLY A CA 1
ATOM 873 C C . GLY A 1 108 ? -7.970 -5.338 -14.504 1.00 89.12 108 GLY A C 1
ATOM 874 O O . GLY A 1 108 ? -7.517 -4.364 -15.100 1.00 89.12 108 GLY A O 1
ATOM 875 N N . PHE A 1 109 ? -7.412 -5.785 -13.373 1.00 91.56 109 PHE A N 1
ATOM 876 C CA . PHE A 1 109 ? -6.248 -5.125 -12.783 1.00 91.56 109 PHE A CA 1
ATOM 877 C C . PHE A 1 109 ? -5.020 -5.238 -13.693 1.00 91.56 109 PHE A C 1
ATOM 879 O O . PHE A 1 109 ? -4.692 -6.308 -14.217 1.00 91.56 109 PHE A O 1
ATOM 886 N N . LYS A 1 110 ? -4.331 -4.111 -13.878 1.00 89.31 110 LYS A N 1
ATOM 887 C CA . LYS A 1 110 ? -3.067 -4.023 -14.605 1.00 89.31 110 LYS A CA 1
ATOM 888 C C . LYS A 1 110 ? -2.043 -3.397 -13.679 1.00 89.31 110 LYS A C 1
ATOM 890 O O . LYS A 1 110 ? -2.186 -2.242 -13.288 1.00 89.31 110 LYS A O 1
ATOM 895 N N . VAL A 1 111 ? -1.010 -4.167 -13.348 1.00 87.81 111 VAL A N 1
ATOM 896 C CA . VAL A 1 111 ? 0.156 -3.626 -12.648 1.00 87.81 111 VAL A CA 1
ATOM 897 C C . VAL A 1 111 ? 0.744 -2.522 -13.531 1.00 87.81 111 VAL A C 1
ATOM 899 O O . VAL A 1 111 ? 0.935 -2.783 -14.729 1.00 87.81 111 VAL A O 1
ATOM 902 N N . PRO A 1 112 ? 1.026 -1.320 -12.992 1.00 87.75 112 PRO A N 1
ATOM 903 C CA . PRO A 1 112 ? 1.716 -0.279 -13.738 1.00 87.75 112 PRO A CA 1
ATOM 904 C C . PRO A 1 112 ? 2.974 -0.843 -14.384 1.00 87.75 112 PRO A C 1
ATOM 906 O O . PRO A 1 112 ? 3.685 -1.633 -13.770 1.00 87.75 112 PRO A O 1
ATOM 909 N N . GLN A 1 113 ? 3.222 -0.463 -15.630 1.00 87.75 113 GLN A N 1
ATOM 910 C CA . GLN A 1 113 ? 4.387 -0.917 -16.380 1.00 87.75 113 GLN A CA 1
ATOM 911 C C . GLN A 1 113 ? 5.420 0.196 -16.425 1.00 87.75 113 GLN A C 1
ATOM 913 O O . GLN A 1 113 ? 5.062 1.370 -16.551 1.00 87.75 113 GLN A O 1
ATOM 918 N N . ALA A 1 114 ? 6.689 -0.183 -16.313 1.00 88.19 114 ALA A N 1
ATOM 919 C CA . ALA A 1 114 ? 7.782 0.747 -16.517 1.00 88.19 114 ALA A CA 1
ATOM 920 C C . ALA A 1 114 ? 7.732 1.304 -17.950 1.00 88.19 114 ALA A C 1
ATOM 922 O O . ALA A 1 114 ? 7.369 0.571 -18.878 1.00 88.19 114 ALA A O 1
ATOM 923 N N . PRO A 1 115 ? 8.114 2.574 -18.163 1.00 86.88 115 PRO A N 1
ATOM 924 C CA . PRO A 1 115 ? 8.332 3.085 -19.507 1.00 86.88 115 PRO A CA 1
ATOM 925 C C . PRO A 1 115 ? 9.346 2.214 -20.257 1.00 86.88 115 PRO A C 1
ATOM 927 O O . PRO A 1 115 ? 10.391 1.850 -19.720 1.00 86.88 115 PRO A O 1
ATOM 930 N N . THR A 1 116 ? 9.058 1.901 -21.519 1.00 84.62 116 THR A N 1
ATOM 931 C CA . THR A 1 116 ? 9.964 1.114 -22.373 1.00 84.62 116 THR A CA 1
ATOM 932 C C . THR A 1 116 ? 11.070 1.962 -23.002 1.00 84.62 116 THR A C 1
ATOM 934 O O . THR A 1 116 ? 12.005 1.425 -23.588 1.00 84.62 116 THR A O 1
ATOM 937 N N . THR A 1 117 ? 10.963 3.288 -22.910 1.00 83.44 117 THR A N 1
ATOM 938 C CA . THR A 1 117 ? 11.889 4.257 -23.503 1.00 83.44 117 THR A CA 1
ATOM 939 C C . THR A 1 117 ? 12.060 5.469 -22.595 1.00 83.44 117 THR A C 1
ATOM 941 O O . THR A 1 117 ? 11.134 5.845 -21.877 1.00 83.44 117 THR A O 1
ATOM 944 N N . GLY A 1 118 ? 13.208 6.136 -22.710 1.00 86.62 118 GLY A N 1
ATOM 945 C CA . GLY A 1 118 ? 13.521 7.354 -21.965 1.00 86.62 118 GLY A CA 1
ATOM 946 C C . GLY A 1 118 ? 14.205 7.089 -20.625 1.00 86.62 118 GLY A C 1
ATOM 947 O O . GLY A 1 118 ? 14.390 5.950 -20.205 1.00 86.62 118 GLY A O 1
ATOM 948 N N . THR A 1 119 ? 14.613 8.176 -19.976 1.00 88.06 119 THR A N 1
ATOM 949 C CA . THR A 1 119 ? 15.380 8.170 -18.717 1.00 88.06 119 THR A CA 1
ATOM 950 C C . THR A 1 119 ? 14.712 9.004 -17.623 1.00 88.06 119 THR A C 1
ATOM 952 O O . THR A 1 119 ? 15.306 9.279 -16.583 1.00 88.06 119 THR A O 1
ATOM 955 N N . HIS A 1 120 ? 13.474 9.439 -17.859 1.00 88.44 120 HIS A N 1
ATOM 956 C CA . HIS A 1 120 ? 12.720 10.263 -16.925 1.00 88.44 120 HIS A CA 1
ATOM 957 C C . HIS A 1 120 ? 11.855 9.398 -16.023 1.00 88.44 120 HIS A C 1
ATOM 959 O O . HIS A 1 120 ? 11.165 8.494 -16.494 1.00 88.44 120 HIS A O 1
ATOM 965 N N . SER A 1 121 ? 11.858 9.719 -14.732 1.00 88.81 121 SER A N 1
ATOM 966 C CA . SER A 1 121 ? 10.976 9.072 -13.769 1.00 88.81 121 SER A CA 1
ATOM 967 C C . SER A 1 121 ? 9.508 9.400 -14.058 1.00 88.81 121 SER A C 1
ATOM 969 O O . SER A 1 121 ? 9.167 10.555 -14.315 1.00 88.81 121 SER A O 1
ATOM 971 N N . LEU A 1 122 ? 8.636 8.396 -13.977 1.00 90.69 122 LEU A N 1
ATOM 972 C CA . LEU A 1 122 ? 7.196 8.530 -14.201 1.00 90.69 122 LEU A CA 1
ATOM 973 C C . LEU A 1 122 ? 6.442 8.384 -12.881 1.00 90.69 122 LEU A C 1
ATOM 975 O O . LEU A 1 122 ? 6.432 7.305 -12.294 1.00 90.69 122 LEU A O 1
ATOM 979 N N . ILE A 1 123 ? 5.784 9.452 -12.436 1.00 91.75 123 ILE A N 1
ATOM 980 C CA . ILE A 1 123 ? 4.952 9.435 -11.228 1.00 91.75 123 ILE A CA 1
ATOM 981 C C . ILE A 1 123 ? 3.627 8.725 -11.523 1.00 91.75 123 ILE A C 1
ATOM 983 O O . ILE A 1 123 ? 2.966 8.998 -12.524 1.00 91.75 123 ILE A O 1
ATOM 987 N N . VAL A 1 124 ? 3.221 7.850 -10.609 1.00 90.69 124 VAL A N 1
ATOM 988 C CA . VAL A 1 124 ? 1.902 7.223 -10.561 1.00 90.69 124 VAL A CA 1
ATOM 989 C C . VAL A 1 124 ? 1.207 7.719 -9.296 1.00 90.69 124 VAL A C 1
ATOM 991 O O . VAL A 1 124 ? 1.638 7.416 -8.193 1.00 90.69 124 VAL A O 1
ATOM 994 N N . ASN A 1 125 ? 0.152 8.513 -9.454 1.00 88.69 125 ASN A N 1
ATOM 995 C CA . ASN A 1 125 ? -0.627 9.081 -8.349 1.00 88.69 125 ASN A CA 1
ATOM 996 C C . ASN A 1 125 ? -2.117 8.945 -8.682 1.00 88.69 125 ASN A C 1
ATOM 998 O O . ASN A 1 125 ? -2.784 9.894 -9.093 1.00 88.69 125 ASN A O 1
ATOM 1002 N N . ARG A 1 126 ? -2.582 7.696 -8.656 1.00 84.44 126 ARG A N 1
ATOM 1003 C CA . ARG A 1 126 ? -3.972 7.289 -8.891 1.00 84.44 126 ARG A CA 1
ATOM 1004 C C . ARG A 1 126 ? -4.762 7.229 -7.581 1.00 84.44 126 ARG A C 1
ATOM 1006 O O . ARG A 1 126 ? -5.981 7.072 -7.635 1.00 84.44 126 ARG A O 1
ATOM 1013 N N . GLY A 1 127 ? -4.093 7.302 -6.429 1.00 79.44 127 GLY A N 1
ATOM 1014 C CA . GLY A 1 127 ? -4.739 7.306 -5.129 1.00 79.44 127 GLY A CA 1
ATOM 1015 C C . GLY A 1 127 ? -5.541 8.582 -4.898 1.00 79.44 127 GLY A C 1
ATOM 1016 O O . GLY A 1 127 ? -5.190 9.677 -5.330 1.00 79.44 127 GLY A O 1
ATOM 1017 N N . THR A 1 128 ? -6.658 8.442 -4.191 1.00 72.62 128 THR A N 1
ATOM 1018 C CA . THR A 1 128 ? -7.521 9.571 -3.805 1.00 72.62 128 THR A CA 1
ATOM 1019 C C . THR A 1 128 ? -7.355 9.955 -2.332 1.00 72.62 128 THR A C 1
ATOM 1021 O O . THR A 1 128 ? -8.035 10.860 -1.842 1.00 72.62 128 THR A O 1
ATOM 1024 N N . GLY A 1 129 ? -6.500 9.234 -1.601 1.00 73.56 129 GLY A N 1
ATOM 1025 C CA . GLY A 1 129 ? -6.347 9.333 -0.157 1.00 73.56 129 GLY A CA 1
ATOM 1026 C C . GLY A 1 129 ? -4.929 9.719 0.238 1.00 73.56 129 GLY A C 1
ATOM 1027 O O . GLY A 1 129 ? -3.977 8.997 -0.021 1.00 73.56 129 GLY A O 1
ATOM 1028 N N . SER A 1 130 ? -4.794 10.831 0.946 1.00 81.19 130 SER A N 1
ATOM 1029 C CA . SER A 1 130 ? -3.603 11.162 1.721 1.00 81.19 130 SER A CA 1
ATOM 1030 C C . SER A 1 130 ? -4.045 11.854 3.000 1.00 81.19 130 SER A C 1
ATOM 1032 O O . SER A 1 130 ? -5.113 12.476 3.059 1.00 81.19 130 SER A O 1
ATOM 1034 N 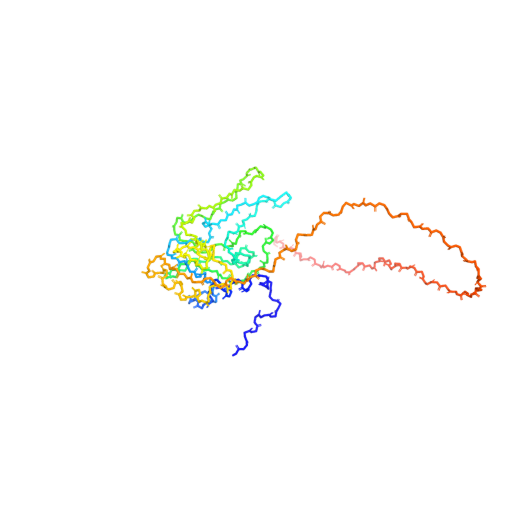N . ALA A 1 131 ? -3.263 11.683 4.055 1.00 82.94 131 ALA A N 1
ATOM 1035 C CA . ALA A 1 131 ? -3.491 12.385 5.292 1.00 82.94 131 ALA A CA 1
ATOM 1036 C C . ALA A 1 131 ? -2.947 13.816 5.197 1.00 82.94 131 ALA A C 1
ATOM 1038 O O . ALA A 1 131 ? -1.883 14.057 4.627 1.00 82.94 131 ALA A O 1
ATOM 1039 N N . ILE A 1 132 ? -3.694 14.765 5.757 1.00 85.12 132 ILE A N 1
ATOM 1040 C CA . ILE A 1 132 ? -3.334 16.185 5.774 1.00 85.12 132 ILE A CA 1
ATOM 1041 C C . ILE A 1 132 ? -2.983 16.558 7.206 1.00 85.12 132 ILE A C 1
ATOM 1043 O O . ILE A 1 132 ? -3.836 16.482 8.090 1.00 85.12 132 ILE A O 1
ATOM 1047 N N . VAL A 1 133 ? -1.739 16.972 7.431 1.00 84.56 133 VAL A N 1
ATOM 1048 C CA . VAL A 1 133 ? -1.274 17.459 8.733 1.00 84.56 133 VAL A CA 1
ATOM 1049 C C . VAL A 1 133 ? -1.471 18.974 8.801 1.00 84.56 133 VAL A C 1
ATOM 1051 O O . VAL A 1 133 ? -1.009 19.706 7.929 1.00 84.56 133 VAL A O 1
ATOM 1054 N N . ALA A 1 134 ? -2.158 19.444 9.841 1.00 85.25 134 ALA A N 1
ATOM 1055 C CA . ALA A 1 134 ? -2.396 20.857 10.114 1.00 85.25 134 ALA A CA 1
ATOM 1056 C C . ALA A 1 134 ? -2.174 21.135 11.608 1.00 85.25 134 ALA A C 1
ATOM 1058 O O . ALA A 1 134 ? -3.010 20.812 12.457 1.00 85.25 134 ALA A O 1
ATOM 1059 N N . GLY A 1 135 ? -1.023 21.723 11.938 1.00 85.38 135 GLY A N 1
ATOM 1060 C CA . GLY A 1 135 ? -0.609 21.922 13.327 1.00 85.38 135 GLY A CA 1
ATOM 1061 C C . GLY A 1 135 ? -0.450 20.587 14.057 1.00 85.38 135 GLY A C 1
ATOM 1062 O O . GLY A 1 135 ? 0.297 19.722 13.615 1.00 85.38 135 GLY A O 1
ATOM 1063 N N . ASN A 1 136 ? -1.174 20.409 15.164 1.00 88.12 136 ASN A N 1
ATOM 1064 C CA . ASN A 1 136 ? -1.150 19.189 15.980 1.00 88.12 136 ASN A CA 1
ATOM 1065 C C . ASN A 1 136 ? -2.257 18.180 15.623 1.00 88.12 136 ASN A C 1
ATOM 1067 O O . ASN A 1 136 ? -2.591 17.315 16.438 1.00 88.12 136 ASN A O 1
ATOM 1071 N N . LYS A 1 137 ? -2.871 18.316 14.445 1.00 89.00 137 LYS A N 1
ATOM 1072 C CA . LYS A 1 137 ? -3.927 17.425 13.961 1.00 89.00 137 LYS A CA 1
ATOM 1073 C C . LYS A 1 137 ? -3.563 16.846 12.607 1.00 89.00 137 LYS A C 1
ATOM 1075 O O . LYS A 1 137 ? -2.931 17.509 11.787 1.00 89.00 137 LYS A O 1
ATOM 1080 N N . VAL A 1 138 ? -4.026 15.630 12.364 1.00 91.00 138 VAL A N 1
ATOM 1081 C CA . VAL A 1 138 ? -3.944 14.959 11.072 1.00 91.00 138 VAL A CA 1
ATOM 1082 C C . VAL A 1 138 ? -5.330 14.491 10.657 1.00 91.00 138 VAL A C 1
ATOM 1084 O O . VAL A 1 138 ? -6.021 13.814 11.414 1.00 91.00 138 VAL A O 1
ATOM 1087 N N . VAL A 1 139 ? -5.752 14.866 9.454 1.00 92.50 139 VAL A N 1
ATOM 1088 C CA . VAL A 1 139 ? -6.990 14.379 8.841 1.00 92.50 139 VAL A CA 1
ATOM 1089 C C . VAL A 1 139 ? -6.635 13.211 7.943 1.00 92.50 139 VAL A C 1
ATOM 1091 O O . VAL A 1 139 ? -5.996 13.406 6.914 1.00 92.50 139 VAL A O 1
ATOM 1094 N N . ILE A 1 140 ? -7.046 12.008 8.322 1.00 92.75 140 ILE A N 1
ATOM 1095 C CA . ILE A 1 140 ? -6.752 10.766 7.614 1.00 92.75 140 ILE A CA 1
ATOM 1096 C C . ILE A 1 140 ? -7.984 10.349 6.816 1.00 92.75 140 ILE A C 1
ATOM 1098 O O . ILE A 1 140 ? -9.091 10.300 7.350 1.00 92.75 140 ILE A O 1
ATOM 1102 N N . ARG A 1 141 ? -7.793 10.043 5.532 1.00 90.94 141 ARG A N 1
ATOM 1103 C CA . ARG A 1 141 ? -8.857 9.631 4.606 1.00 90.94 141 ARG A CA 1
ATOM 1104 C C . ARG A 1 141 ? -8.751 8.152 4.256 1.00 90.94 141 ARG A C 1
ATOM 1106 O O . ARG A 1 141 ? -7.675 7.554 4.356 1.00 90.94 141 ARG A O 1
ATOM 1113 N N . ASN A 1 142 ? -9.865 7.585 3.804 1.00 89.31 142 ASN A N 1
ATOM 1114 C CA . ASN A 1 142 ? -9.901 6.228 3.273 1.00 89.31 142 ASN A CA 1
ATOM 1115 C C . ASN A 1 142 ? -8.994 6.077 2.042 1.00 89.31 142 ASN A C 1
ATOM 1117 O O . ASN A 1 142 ? -8.776 7.037 1.301 1.00 89.31 142 ASN A O 1
ATOM 1121 N N . ASN A 1 143 ? -8.479 4.864 1.837 1.00 91.62 143 ASN A N 1
ATOM 1122 C CA . ASN A 1 143 ? -7.510 4.507 0.796 1.00 91.62 143 ASN A CA 1
ATOM 1123 C C . ASN A 1 143 ? -6.183 5.281 0.863 1.00 91.62 143 ASN A C 1
ATOM 1125 O O . ASN A 1 143 ? -5.456 5.313 -0.123 1.00 91.62 143 ASN A O 1
ATOM 1129 N N . SER A 1 144 ? -5.851 5.899 2.003 1.00 92.25 144 SER A N 1
ATOM 1130 C CA . SER A 1 144 ? -4.550 6.559 2.168 1.00 92.25 144 SER A CA 1
ATOM 1131 C C . SER A 1 144 ? -3.413 5.575 2.393 1.00 92.25 144 SER A C 1
ATOM 1133 O O . SER A 1 144 ? -2.264 5.916 2.135 1.00 92.25 144 SER A O 1
ATOM 1135 N N . ALA A 1 145 ? -3.707 4.379 2.915 1.00 95.00 145 ALA A N 1
ATOM 1136 C CA . ALA A 1 145 ? -2.706 3.380 3.289 1.00 95.00 145 ALA A CA 1
ATOM 1137 C C . ALA A 1 145 ? -1.525 3.961 4.100 1.00 95.00 145 ALA A C 1
ATOM 1139 O O . ALA A 1 145 ? -0.380 3.538 3.950 1.00 95.00 145 ALA A O 1
ATOM 1140 N N . GLY A 1 146 ? -1.781 4.982 4.928 1.00 93.06 146 GLY A N 1
ATOM 1141 C CA . GLY A 1 146 ? -0.757 5.671 5.720 1.00 93.06 146 GLY A CA 1
ATOM 1142 C C . GLY A 1 146 ? -0.015 6.816 5.018 1.00 93.06 146 GLY A C 1
ATOM 1143 O O . GLY A 1 146 ? 0.828 7.441 5.658 1.00 93.06 146 GLY A O 1
ATOM 1144 N N . LEU A 1 147 ? -0.313 7.150 3.756 1.00 93.19 147 LEU A N 1
ATOM 1145 C CA . LEU A 1 147 ? 0.249 8.337 3.097 1.00 93.19 147 LEU A CA 1
ATOM 1146 C C . LEU A 1 147 ? -0.030 9.596 3.911 1.00 93.19 147 LEU A C 1
ATOM 1148 O O . LEU A 1 147 ? -1.172 9.865 4.273 1.00 93.19 147 LEU A O 1
ATOM 1152 N N . GLY A 1 148 ? 1.017 10.376 4.175 1.00 89.62 148 GLY A N 1
ATOM 1153 C CA . GLY A 1 148 ? 0.936 11.618 4.947 1.00 89.62 148 GLY A CA 1
ATOM 1154 C C . GLY A 1 148 ? 0.746 11.429 6.455 1.00 89.62 148 GLY A C 1
ATOM 1155 O O . GLY A 1 148 ? 0.712 12.421 7.175 1.00 89.62 148 GLY A O 1
ATOM 1156 N N . VAL A 1 149 ? 0.623 10.192 6.953 1.00 91.38 149 VAL A N 1
ATOM 1157 C CA . VAL A 1 149 ? 0.580 9.912 8.392 1.00 91.38 149 VAL A CA 1
ATOM 1158 C C . VAL A 1 149 ? 2.016 9.789 8.895 1.00 91.38 149 VAL A C 1
ATOM 1160 O O . VAL A 1 149 ? 2.720 8.886 8.449 1.00 91.38 149 VAL A O 1
ATOM 1163 N N . PRO A 1 150 ? 2.475 10.643 9.824 1.00 88.00 150 PRO A N 1
ATOM 1164 C CA . PRO A 1 150 ? 3.816 10.514 10.374 1.00 88.00 150 PRO A CA 1
ATOM 1165 C C . PRO A 1 150 ? 3.954 9.248 11.226 1.00 88.00 150 PRO A C 1
ATOM 1167 O O . PRO A 1 150 ? 3.041 8.852 11.967 1.00 88.00 150 PRO A O 1
ATOM 1170 N N . ARG A 1 151 ? 5.122 8.605 11.144 1.00 88.44 151 ARG A N 1
ATOM 1171 C CA . ARG A 1 151 ? 5.394 7.390 11.913 1.00 88.44 151 ARG A CA 1
ATOM 1172 C C . ARG A 1 151 ? 5.497 7.710 13.401 1.00 88.44 151 ARG A C 1
ATOM 1174 O O . ARG A 1 151 ? 6.240 8.597 13.796 1.00 88.44 151 ARG A O 1
ATOM 1181 N N . GLY A 1 152 ? 4.806 6.929 14.225 1.00 85.44 152 GLY A N 1
ATOM 1182 C CA . GLY A 1 152 ? 4.839 7.038 15.684 1.00 85.44 152 GLY A CA 1
ATOM 1183 C C . GLY A 1 152 ? 4.028 8.196 16.272 1.00 85.44 152 GLY A C 1
ATOM 1184 O O . GLY A 1 152 ? 3.856 8.232 17.487 1.00 85.44 152 GLY A O 1
ATOM 1185 N N . GLU A 1 153 ? 3.498 9.110 15.456 1.00 85.75 153 GLU A N 1
ATOM 1186 C CA . GLU A 1 153 ? 2.815 10.306 15.966 1.00 85.75 153 GLU A CA 1
ATOM 1187 C C . GLU A 1 153 ? 1.304 10.119 16.166 1.00 85.75 153 GLU A C 1
ATOM 1189 O O . GLU A 1 153 ? 0.688 10.875 16.919 1.00 85.75 153 GLU A O 1
ATOM 1194 N N . VAL A 1 154 ? 0.706 9.091 15.552 1.00 89.06 154 VAL A N 1
ATOM 1195 C CA . VAL A 1 154 ? -0.690 8.683 15.772 1.00 89.06 154 VAL A CA 1
ATOM 1196 C C . VAL A 1 154 ? -0.702 7.449 16.669 1.00 89.06 154 VAL A C 1
ATOM 1198 O O . VAL A 1 154 ? -0.248 6.372 16.288 1.00 89.06 154 VAL A O 1
ATOM 1201 N N . LYS A 1 155 ? -1.245 7.594 17.882 1.00 83.50 155 LYS A N 1
ATOM 1202 C CA . LYS A 1 155 ? -1.167 6.558 18.928 1.00 83.50 155 LYS A CA 1
ATOM 1203 C C . LYS A 1 155 ? -1.821 5.230 18.559 1.00 83.50 155 LYS A C 1
ATOM 1205 O O . LYS A 1 155 ? -1.329 4.186 18.973 1.00 83.50 155 LYS A O 1
ATOM 1210 N N . ASN A 1 156 ? -2.956 5.256 17.863 1.00 88.94 156 ASN A N 1
ATOM 1211 C CA . ASN A 1 156 ? -3.710 4.042 17.565 1.00 88.94 156 ASN A CA 1
ATOM 1212 C C . ASN A 1 156 ? -4.234 4.059 16.129 1.00 88.94 156 ASN A C 1
ATOM 1214 O O . ASN A 1 156 ? -5.413 4.307 15.872 1.00 88.94 156 ASN A O 1
ATOM 1218 N N . LEU A 1 157 ? -3.328 3.781 15.192 1.00 92.62 157 LEU A N 1
ATOM 1219 C CA . LEU A 1 157 ? -3.650 3.764 13.770 1.00 92.62 157 LEU A CA 1
ATOM 1220 C C . LEU A 1 157 ? -4.662 2.666 13.402 1.00 92.62 157 LEU A C 1
ATOM 1222 O O . LEU A 1 157 ? -5.465 2.856 12.493 1.00 92.62 157 LEU A O 1
ATOM 1226 N N . ALA A 1 158 ? -4.693 1.557 14.148 1.00 93.75 158 ALA A N 1
ATOM 1227 C CA . ALA A 1 158 ? -5.691 0.502 13.973 1.00 93.75 158 ALA A CA 1
ATOM 1228 C C . ALA A 1 158 ? -7.113 1.008 14.277 1.00 93.75 158 ALA A C 1
ATOM 1230 O O . ALA A 1 158 ? -8.033 0.795 13.488 1.00 93.75 158 ALA A O 1
ATOM 1231 N N . LYS A 1 159 ? -7.289 1.742 15.385 1.00 93.94 159 LYS A N 1
ATOM 1232 C CA . LYS A 1 159 ? -8.567 2.385 15.725 1.00 93.94 159 LYS A CA 1
ATOM 1233 C C . LYS A 1 159 ? -8.954 3.442 14.688 1.00 93.94 159 LYS A C 1
ATOM 1235 O O . LYS A 1 159 ? -10.094 3.442 14.226 1.00 93.94 159 LYS A O 1
ATOM 1240 N N . ALA A 1 160 ? -8.005 4.284 14.279 1.00 93.75 160 ALA A N 1
ATOM 1241 C CA . ALA A 1 160 ? -8.227 5.266 13.220 1.00 93.75 160 ALA A CA 1
ATOM 1242 C C . ALA A 1 160 ? -8.686 4.584 11.918 1.00 93.75 160 ALA A C 1
ATOM 1244 O O . ALA A 1 160 ? -9.616 5.052 11.270 1.00 93.75 160 ALA A O 1
ATOM 1245 N N . SER A 1 161 ? -8.112 3.426 11.573 1.00 94.50 161 SER A N 1
ATOM 1246 C CA . SER A 1 161 ? -8.531 2.627 10.416 1.00 94.50 161 SER A CA 1
ATOM 1247 C C . SER A 1 161 ? -9.977 2.167 10.489 1.00 94.50 161 SER A C 1
ATOM 1249 O O . SER A 1 161 ? -10.695 2.292 9.500 1.00 94.50 161 SER A O 1
ATOM 1251 N N . GLN A 1 162 ? -10.429 1.688 11.647 1.00 94.00 162 GLN A N 1
ATOM 1252 C CA . GLN A 1 162 ? -11.829 1.299 11.841 1.00 94.00 162 GLN A CA 1
ATOM 1253 C C . GLN A 1 162 ? -12.770 2.500 11.670 1.00 94.00 162 GLN A C 1
ATOM 1255 O O . GLN A 1 162 ? -13.806 2.399 11.017 1.00 94.00 162 GLN A O 1
ATOM 1260 N N . GLN A 1 163 ? -12.388 3.663 12.202 1.00 93.88 163 GLN A N 1
ATOM 1261 C CA . GLN A 1 163 ? -13.177 4.892 12.077 1.00 93.88 163 GLN A CA 1
ATOM 1262 C C . GLN A 1 163 ? -13.217 5.408 10.635 1.00 93.88 163 GLN A C 1
ATOM 1264 O O . GLN A 1 163 ? -14.275 5.804 10.154 1.00 93.88 163 GLN A O 1
ATOM 1269 N N . VAL A 1 164 ? -12.095 5.353 9.917 1.00 92.19 164 VAL A N 1
ATOM 1270 C CA . VAL A 1 164 ? -12.015 5.720 8.497 1.00 92.19 164 VAL A CA 1
ATOM 1271 C C . VAL A 1 164 ? -12.856 4.784 7.633 1.00 92.19 164 VAL A C 1
ATOM 1273 O O . VAL A 1 164 ? -13.500 5.246 6.696 1.00 92.19 164 VAL A O 1
ATOM 1276 N N . GLN A 1 165 ? -12.904 3.491 7.949 1.00 90.75 165 GLN A N 1
ATOM 1277 C CA . GLN A 1 165 ? -13.779 2.545 7.254 1.00 90.75 165 GLN A CA 1
ATOM 1278 C C . GLN A 1 165 ? -15.264 2.843 7.510 1.00 90.75 165 GLN A C 1
ATOM 1280 O O . GLN A 1 165 ? -16.066 2.741 6.587 1.00 90.75 165 GLN A O 1
ATOM 1285 N N . ALA A 1 166 ? -15.625 3.256 8.728 1.00 90.31 166 ALA A N 1
ATOM 1286 C CA . ALA A 1 166 ? -17.005 3.580 9.089 1.00 90.31 166 ALA A CA 1
ATOM 1287 C C . ALA A 1 166 ? -17.481 4.950 8.564 1.00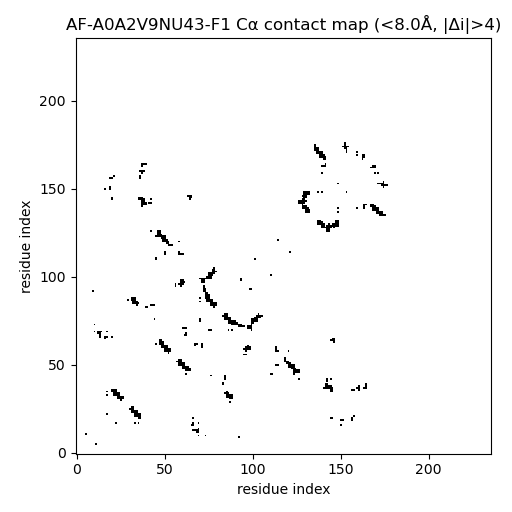 90.31 166 ALA A C 1
ATOM 1289 O O . ALA A 1 166 ? -18.656 5.110 8.241 1.00 90.31 166 ALA A O 1
ATOM 1290 N N . HIS A 1 167 ? -16.590 5.943 8.492 1.00 90.69 167 HIS A N 1
ATOM 1291 C CA . HIS A 1 167 ? -16.959 7.349 8.263 1.00 90.69 167 HIS A CA 1
ATOM 1292 C C . HIS A 1 167 ? -16.253 8.002 7.064 1.00 90.69 167 HIS A C 1
ATOM 1294 O O . HIS A 1 167 ? -16.466 9.179 6.784 1.00 90.69 167 HIS A O 1
ATOM 1300 N N . GLY A 1 168 ? -15.382 7.277 6.362 1.00 88.06 168 GLY A N 1
ATOM 1301 C CA . GLY A 1 168 ? -14.589 7.770 5.230 1.00 88.06 168 GLY A CA 1
ATOM 1302 C C . GLY A 1 168 ? -13.357 8.596 5.620 1.00 88.06 168 GLY A C 1
ATOM 1303 O O . GLY A 1 168 ? -12.380 8.631 4.868 1.00 88.06 168 GLY A O 1
ATOM 1304 N N . MET A 1 169 ? -13.364 9.233 6.794 1.00 91.25 169 MET A N 1
ATOM 1305 C CA . MET A 1 169 ? -12.241 10.004 7.330 1.00 91.25 169 MET A CA 1
ATOM 1306 C C . MET A 1 169 ? -12.260 10.081 8.860 1.00 91.25 169 MET A C 1
ATOM 1308 O O . MET A 1 169 ? -13.301 9.914 9.490 1.00 91.25 169 MET A O 1
ATOM 1312 N N . VAL A 1 170 ? -11.106 10.384 9.453 1.00 92.94 170 VAL A N 1
ATOM 1313 C CA . VAL A 1 170 ? -10.952 10.662 10.886 1.00 92.94 170 VAL A CA 1
ATOM 1314 C C . VAL A 1 170 ? -9.944 11.789 11.095 1.00 92.94 170 VAL A C 1
ATOM 1316 O O . VAL A 1 170 ? -8.991 11.923 10.329 1.00 92.94 170 VAL A O 1
ATOM 1319 N N . THR A 1 171 ? -10.146 12.598 12.133 1.00 93.31 171 THR A N 1
ATOM 1320 C CA . THR A 1 171 ? -9.162 13.591 12.579 1.00 93.31 171 THR A CA 1
ATOM 1321 C C . THR A 1 171 ? -8.510 13.090 13.857 1.00 93.31 171 THR A C 1
ATOM 1323 O O . THR A 1 171 ? -9.189 12.929 14.867 1.00 93.31 171 THR A O 1
ATOM 1326 N N . GLU A 1 172 ? -7.201 12.879 13.817 1.00 91.81 172 GLU A N 1
ATOM 1327 C CA . GLU A 1 172 ? -6.398 12.424 14.949 1.00 91.81 172 GLU A CA 1
ATOM 1328 C C . GLU A 1 172 ? -5.464 13.528 15.437 1.00 91.81 172 GLU A C 1
ATOM 1330 O O . GLU A 1 172 ? -5.113 14.453 14.699 1.00 91.81 172 GLU A O 1
ATOM 1335 N N . HIS A 1 173 ? -5.046 13.427 16.695 1.00 88.75 173 HIS A N 1
ATOM 1336 C CA . HIS A 1 173 ? -4.007 14.291 17.239 1.00 88.75 173 HIS A CA 1
ATOM 1337 C C . HIS A 1 173 ? -2.628 13.710 16.952 1.00 88.75 173 HIS A C 1
ATOM 1339 O O . HIS A 1 173 ? -2.379 12.523 17.155 1.00 88.75 173 HIS A O 1
ATOM 1345 N N . VAL A 1 174 ? -1.733 14.581 16.507 1.00 84.19 174 VAL A N 1
ATOM 1346 C CA . VAL A 1 174 ? -0.343 14.256 16.222 1.00 84.19 174 VAL A CA 1
ATOM 1347 C C . VAL A 1 174 ? 0.473 14.576 17.464 1.00 84.19 174 VAL A C 1
ATOM 1349 O O . VAL A 1 174 ? 0.514 15.720 17.923 1.00 84.19 174 VAL A O 1
ATOM 1352 N N . HIS A 1 175 ? 1.123 13.563 18.022 1.00 72.31 175 HIS A N 1
ATOM 1353 C CA . HIS A 1 175 ? 2.139 13.758 19.046 1.00 72.31 175 HIS A CA 1
ATOM 1354 C C . HIS A 1 175 ? 3.452 14.042 18.335 1.00 72.31 175 HIS A C 1
ATOM 1356 O O . HIS A 1 175 ? 4.216 13.122 18.067 1.00 72.31 175 HIS A O 1
ATOM 1362 N N . THR A 1 176 ? 3.677 15.303 17.969 1.00 58.59 176 THR A N 1
ATOM 1363 C CA . THR A 1 176 ? 4.912 15.698 17.296 1.00 58.59 176 THR A CA 1
ATOM 1364 C C . THR A 1 176 ? 6.083 15.330 18.198 1.00 58.59 176 THR A C 1
ATOM 1366 O O . THR A 1 176 ? 6.218 15.878 19.296 1.00 58.59 176 THR A O 1
ATOM 1369 N N . ALA A 1 177 ? 6.932 14.399 17.764 1.00 52.12 177 ALA A N 1
ATOM 1370 C CA . ALA A 1 177 ? 8.256 14.299 18.350 1.00 52.12 177 ALA A CA 1
ATOM 1371 C C . ALA A 1 177 ? 8.981 15.564 17.896 1.00 52.12 177 ALA A C 1
ATOM 1373 O O . ALA A 1 177 ? 9.285 15.722 16.716 1.00 52.12 177 ALA A O 1
ATOM 1374 N N . GLN A 1 178 ? 9.155 16.522 18.803 1.00 39.94 178 GLN A N 1
ATOM 1375 C CA . GLN A 1 178 ? 9.834 17.777 18.509 1.00 39.94 178 GLN A CA 1
ATOM 1376 C C . GLN A 1 178 ? 11.198 17.439 17.896 1.00 39.94 178 GLN A C 1
ATOM 1378 O O . GLN A 1 178 ? 12.061 16.881 18.577 1.00 39.94 178 GLN A O 1
ATOM 1383 N N . ALA A 1 179 ? 11.380 17.709 16.600 1.00 45.03 179 ALA A N 1
ATOM 1384 C CA . ALA A 1 179 ? 12.690 17.577 15.986 1.00 45.03 179 ALA A CA 1
ATOM 1385 C C . ALA A 1 179 ? 13.639 18.493 16.776 1.00 45.03 179 ALA A C 1
ATOM 1387 O O . ALA A 1 179 ? 13.279 19.656 17.004 1.00 45.03 179 ALA A O 1
ATOM 1388 N N . PRO A 1 180 ? 14.811 18.017 17.239 1.00 40.88 180 PRO A N 1
ATOM 1389 C CA . PRO A 1 180 ? 15.793 18.929 17.803 1.00 40.88 180 PRO A CA 1
ATOM 1390 C C . PRO A 1 180 ? 16.059 20.018 16.755 1.00 40.88 180 PRO A C 1
ATOM 1392 O O . PRO A 1 180 ? 16.115 19.696 15.561 1.00 40.88 180 PRO A O 1
ATOM 1395 N N . PRO A 1 181 ? 16.164 21.299 17.153 1.00 42.81 181 PRO A N 1
ATOM 1396 C CA . PRO A 1 181 ? 16.431 22.357 16.195 1.00 42.81 181 PRO A CA 1
ATOM 1397 C C . PRO A 1 181 ? 17.688 21.971 15.418 1.00 42.81 181 PRO A C 1
ATOM 1399 O O . PRO A 1 181 ? 18.727 21.691 16.016 1.00 42.81 181 PRO A O 1
ATOM 1402 N N . MET A 1 182 ? 17.578 21.905 14.088 1.00 43.97 182 MET A N 1
ATOM 1403 C CA . MET A 1 182 ? 18.754 21.818 13.235 1.00 43.97 182 MET A CA 1
ATOM 1404 C C . MET A 1 182 ? 19.599 23.042 13.561 1.00 43.97 182 MET A C 1
ATOM 1406 O O . MET A 1 182 ? 19.248 24.162 13.191 1.00 43.97 182 MET A O 1
ATOM 1410 N N . SER A 1 183 ? 20.694 22.836 14.289 1.00 43.53 183 SER A N 1
ATOM 1411 C CA . SER A 1 183 ? 21.736 23.835 14.427 1.00 43.53 183 SER A CA 1
ATOM 1412 C C . SER A 1 183 ? 22.144 24.203 13.009 1.00 43.53 183 SER A C 1
ATOM 1414 O O . SER A 1 183 ? 22.699 23.369 12.292 1.00 43.53 183 SER A O 1
ATOM 1416 N N . THR A 1 184 ? 21.837 25.421 12.571 1.00 45.88 184 THR A N 1
ATOM 1417 C CA . THR A 1 184 ? 22.403 25.973 11.344 1.00 45.88 184 THR A CA 1
ATOM 1418 C C . THR A 1 184 ? 23.913 25.977 11.536 1.00 45.88 184 THR A C 1
ATOM 1420 O O . THR A 1 184 ? 24.454 26.857 12.207 1.00 45.88 184 THR A O 1
ATOM 1423 N N . ALA A 1 185 ? 24.592 24.947 11.031 1.00 44.22 185 ALA A N 1
ATOM 1424 C CA . ALA A 1 185 ? 26.039 24.897 10.989 1.00 44.22 185 ALA A CA 1
ATOM 1425 C C . ALA A 1 185 ? 26.478 26.062 10.101 1.00 44.22 185 ALA A C 1
ATOM 1427 O O . ALA A 1 185 ? 26.359 26.013 8.878 1.00 44.22 185 ALA A O 1
ATOM 1428 N N . GLY A 1 186 ? 26.877 27.157 10.750 1.00 37.66 186 GLY A N 1
ATOM 1429 C CA . GLY A 1 186 ? 27.317 28.370 10.088 1.00 37.66 186 GLY A CA 1
ATOM 1430 C C . GLY A 1 186 ? 28.432 28.045 9.103 1.00 37.66 186 GLY A C 1
ATOM 1431 O O . GLY A 1 186 ? 29.423 27.404 9.452 1.00 37.66 186 GLY A O 1
ATOM 1432 N N . SER A 1 187 ? 28.251 28.502 7.870 1.00 44.25 187 SER A N 1
ATOM 1433 C CA . SER A 1 187 ? 29.255 28.507 6.816 1.00 44.25 187 SER A CA 1
ATOM 1434 C C . SER A 1 187 ? 30.571 29.097 7.333 1.00 44.25 187 SER A C 1
ATOM 1436 O O . SER A 1 187 ? 30.669 30.306 7.550 1.00 44.25 187 SER A O 1
ATOM 1438 N N . ARG A 1 188 ? 31.596 28.262 7.515 1.00 37.06 188 ARG A N 1
ATOM 1439 C CA . ARG A 1 188 ? 32.983 28.716 7.670 1.00 37.06 188 ARG A CA 1
ATOM 1440 C C . ARG A 1 188 ? 33.775 28.307 6.432 1.00 37.06 188 ARG A C 1
ATOM 1442 O O . ARG A 1 188 ? 33.963 27.122 6.174 1.00 37.06 188 ARG A O 1
ATOM 1449 N N . GLN A 1 189 ? 34.193 29.312 5.661 1.00 34.47 189 GLN A N 1
ATOM 1450 C CA . GLN A 1 189 ? 35.141 29.190 4.550 1.00 34.47 189 GLN A CA 1
ATOM 1451 C C . GLN A 1 189 ? 36.476 28.574 5.020 1.00 34.47 189 GLN A C 1
ATOM 1453 O O . GLN A 1 189 ? 36.891 28.839 6.152 1.00 34.47 189 GLN A O 1
ATOM 1458 N N . PRO A 1 190 ? 37.202 27.828 4.164 1.00 35.62 190 PRO A N 1
ATOM 1459 C CA . PRO A 1 190 ? 38.535 27.333 4.488 1.00 35.62 190 PRO A CA 1
ATOM 1460 C C . PRO A 1 190 ? 39.564 28.464 4.329 1.00 35.62 190 PRO A C 1
ATOM 1462 O O . PRO A 1 190 ? 39.908 28.853 3.215 1.00 35.62 190 PRO A O 1
ATOM 1465 N N . GLY A 1 191 ? 40.041 29.006 5.451 1.00 31.05 191 GLY A N 1
ATOM 1466 C CA . GLY A 1 191 ? 41.166 29.940 5.521 1.00 31.05 191 GLY A CA 1
ATOM 1467 C C . GLY A 1 191 ? 42.422 29.240 6.039 1.00 31.05 191 GLY A C 1
ATOM 1468 O O . GLY A 1 191 ? 42.372 28.520 7.033 1.00 31.05 191 GLY A O 1
ATOM 1469 N N . MET A 1 192 ? 43.529 29.435 5.328 1.00 33.88 192 MET A N 1
ATOM 1470 C CA . MET A 1 192 ? 44.838 28.814 5.534 1.00 33.88 192 MET A CA 1
ATOM 1471 C C . MET A 1 192 ? 45.397 29.028 6.951 1.00 33.88 192 MET A C 1
ATOM 1473 O O . MET A 1 192 ? 45.409 30.150 7.452 1.00 33.88 192 MET A O 1
ATOM 1477 N N . ILE A 1 193 ? 45.918 27.964 7.571 1.00 37.03 193 ILE A N 1
ATOM 1478 C CA . ILE A 1 193 ? 46.679 28.047 8.824 1.00 37.03 193 ILE A CA 1
ATOM 1479 C C . ILE A 1 193 ? 48.172 28.010 8.492 1.00 37.03 193 ILE A C 1
ATOM 1481 O O . ILE A 1 193 ? 48.733 26.964 8.172 1.00 37.03 193 ILE A O 1
ATOM 1485 N N . SER A 1 194 ? 48.809 29.173 8.606 1.00 31.69 194 SER A N 1
ATOM 1486 C CA . SER A 1 194 ? 50.255 29.325 8.755 1.00 31.69 194 SER A CA 1
ATOM 1487 C C . SER A 1 194 ? 50.616 29.078 10.224 1.00 31.69 194 SER A C 1
ATOM 1489 O O . SER A 1 194 ? 50.220 29.853 11.091 1.00 31.69 194 SER A O 1
ATOM 1491 N N . GLY A 1 195 ? 51.341 27.998 10.521 1.00 33.75 195 GLY A N 1
ATOM 1492 C CA . GLY A 1 195 ? 51.873 27.717 11.860 1.00 33.75 195 GLY A CA 1
ATOM 1493 C C . GLY A 1 195 ? 53.334 28.174 11.997 1.00 33.75 195 GLY A C 1
ATOM 1494 O O . GLY A 1 195 ? 54.115 27.941 11.070 1.00 33.75 195 GLY A O 1
ATOM 1495 N N . PRO A 1 196 ? 53.741 28.813 13.111 1.00 36.09 196 PRO A N 1
ATOM 1496 C CA . PRO A 1 196 ? 55.123 29.211 13.319 1.00 36.09 196 PRO A CA 1
ATOM 1497 C C . PRO A 1 196 ? 56.008 28.050 13.796 1.00 36.09 196 PRO A C 1
ATOM 1499 O O . PRO A 1 196 ? 55.584 27.094 14.439 1.00 36.09 196 PRO A O 1
ATOM 1502 N N . ARG A 1 197 ? 57.278 28.200 13.429 1.00 30.17 197 ARG A N 1
ATOM 1503 C CA . ARG A 1 197 ? 58.435 27.320 13.585 1.00 30.17 197 ARG A CA 1
ATOM 1504 C C . ARG A 1 197 ? 58.972 27.353 15.021 1.00 30.17 197 ARG A C 1
ATOM 1506 O O . ARG A 1 197 ? 59.295 28.428 15.515 1.00 30.17 197 ARG A O 1
ATOM 1513 N N . SER A 1 198 ? 59.209 26.189 15.621 1.00 34.62 198 SER A N 1
ATOM 1514 C CA . SER A 1 198 ? 60.131 26.036 16.756 1.00 34.62 198 SER A CA 1
ATOM 1515 C C . SER A 1 198 ? 61.021 24.813 16.536 1.00 34.62 198 SER A C 1
ATOM 1517 O O . SER A 1 198 ? 60.557 23.676 16.499 1.00 34.62 198 SER A O 1
ATOM 1519 N N . GLN A 1 199 ? 62.307 25.093 16.325 1.00 34.44 199 GLN A N 1
ATOM 1520 C CA . GLN A 1 199 ? 63.407 24.136 16.272 1.00 34.44 199 GLN A CA 1
ATOM 1521 C C . GLN A 1 199 ? 63.765 23.692 17.694 1.00 34.44 199 GLN A C 1
ATOM 1523 O O . GLN A 1 199 ? 63.931 24.547 18.559 1.00 34.44 199 GLN A O 1
ATOM 1528 N N . GLN A 1 200 ? 63.998 22.397 17.901 1.00 34.69 200 GLN A N 1
ATOM 1529 C CA . GLN A 1 200 ? 65.030 21.922 18.825 1.00 34.69 200 GLN A CA 1
ATOM 1530 C C . GLN A 1 200 ? 65.496 20.513 18.430 1.00 34.69 200 GLN A C 1
ATOM 1532 O O . GLN A 1 200 ? 64.758 19.729 17.839 1.00 34.69 200 GLN A O 1
ATOM 1537 N N . GLN A 1 201 ? 66.784 20.280 18.652 1.00 30.73 201 GLN A N 1
ATOM 1538 C CA . GLN A 1 201 ? 67.687 19.379 17.937 1.00 30.73 201 GLN A CA 1
ATOM 1539 C C . GLN A 1 201 ? 68.001 18.107 18.752 1.00 30.73 201 GLN A C 1
ATOM 1541 O O . GLN A 1 201 ? 68.130 18.204 19.964 1.00 30.73 201 GLN A O 1
ATOM 1546 N N . ALA A 1 20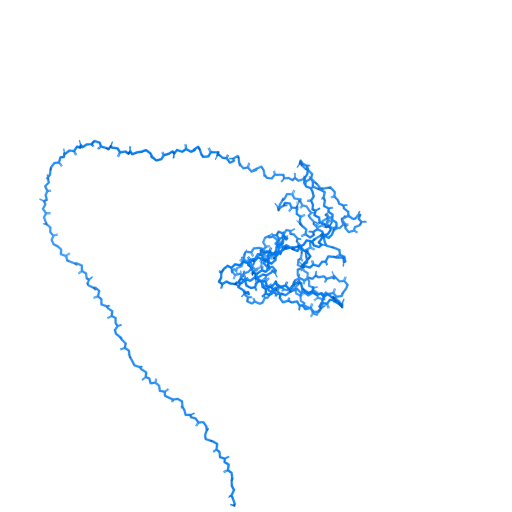2 ? 68.204 16.987 18.035 1.00 29.20 202 ALA A N 1
ATOM 1547 C CA . ALA A 1 202 ? 69.047 15.794 18.296 1.00 29.20 202 ALA A CA 1
ATOM 1548 C C . ALA A 1 202 ? 68.974 15.073 19.672 1.00 29.20 202 ALA A C 1
ATOM 1550 O O . ALA A 1 202 ? 69.184 15.658 20.724 1.00 29.20 202 ALA A O 1
ATOM 1551 N N . SER A 1 203 ? 68.830 13.740 19.742 1.00 32.34 203 SER A N 1
ATOM 1552 C CA . SER A 1 203 ? 69.897 12.764 19.424 1.00 32.34 203 SER A CA 1
ATOM 1553 C C . SER A 1 203 ? 69.357 11.319 19.368 1.00 32.34 203 SER A C 1
ATOM 1555 O O . SER A 1 203 ? 68.534 10.942 20.198 1.00 32.34 203 SER A O 1
ATOM 1557 N N . SER A 1 204 ? 69.859 10.494 18.442 1.00 32.62 204 SER A N 1
ATOM 1558 C CA . SER A 1 204 ? 69.615 9.035 18.373 1.00 32.62 204 SER A CA 1
ATOM 1559 C C . SER A 1 204 ? 70.574 8.246 19.284 1.00 32.62 204 SER A C 1
ATOM 1561 O O . SER A 1 204 ? 71.688 8.710 19.528 1.00 32.62 204 SER A O 1
ATOM 1563 N N . PRO A 1 205 ? 70.235 6.995 19.655 1.00 36.34 205 PRO A N 1
ATOM 1564 C CA . PRO A 1 205 ? 70.990 5.883 19.071 1.00 36.34 205 PRO A CA 1
ATOM 1565 C C . PRO A 1 205 ? 70.137 4.695 18.591 1.00 36.34 205 PRO A C 1
ATOM 1567 O O . PRO A 1 205 ? 69.036 4.419 19.055 1.00 36.34 205 PRO A O 1
ATOM 1570 N N . ARG A 1 206 ? 70.719 4.007 17.605 1.00 28.83 206 ARG A N 1
ATOM 1571 C CA . ARG A 1 206 ? 70.248 2.817 16.888 1.00 28.83 206 ARG A CA 1
ATOM 1572 C C . ARG A 1 206 ? 70.134 1.587 17.795 1.00 28.83 206 ARG A C 1
ATOM 1574 O O . ARG A 1 206 ? 71.050 1.335 18.565 1.00 28.83 206 ARG A O 1
ATOM 1581 N N . THR A 1 207 ? 69.150 0.731 17.529 1.00 33.25 207 THR A N 1
ATOM 1582 C CA . THR A 1 207 ? 69.321 -0.735 17.490 1.00 33.25 207 THR A CA 1
ATOM 1583 C C . THR A 1 207 ? 68.352 -1.336 16.459 1.00 33.25 207 THR A C 1
ATOM 1585 O O 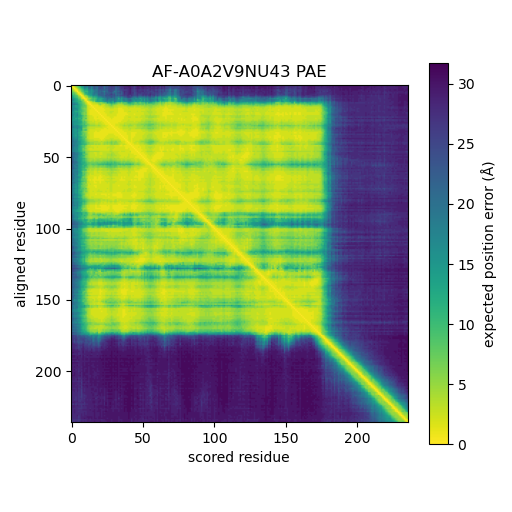. THR A 1 207 ? 67.211 -0.908 16.318 1.00 33.25 207 THR A O 1
ATOM 1588 N N . SER A 1 208 ? 68.890 -2.253 15.658 1.00 31.41 208 SER A N 1
ATOM 1589 C CA . SER A 1 208 ? 68.299 -3.051 14.570 1.00 31.41 208 SER A CA 1
ATOM 1590 C C . SER A 1 208 ? 67.270 -4.069 15.107 1.00 31.41 208 SER A C 1
ATOM 1592 O O . SER A 1 208 ? 67.346 -4.436 16.272 1.00 31.41 208 SER A O 1
ATOM 1594 N N . THR A 1 209 ? 66.307 -4.648 14.374 1.00 40.28 209 THR A N 1
ATOM 1595 C CA . THR A 1 209 ? 66.374 -5.502 13.157 1.00 40.28 209 THR A CA 1
ATOM 1596 C C . THR A 1 209 ? 64.906 -5.934 12.788 1.00 40.28 209 THR A C 1
ATOM 1598 O O . THR A 1 209 ? 63.987 -5.416 13.416 1.00 40.28 209 THR A O 1
ATOM 1601 N N . PRO A 1 210 ? 64.595 -6.790 11.782 1.00 38.66 210 PRO A N 1
ATOM 1602 C CA . PRO A 1 210 ? 63.857 -6.411 10.571 1.00 38.66 210 PRO A CA 1
ATOM 1603 C C . PRO A 1 210 ? 62.437 -7.017 10.400 1.00 38.66 210 PRO A C 1
ATOM 1605 O O . PRO A 1 210 ? 62.044 -7.972 11.062 1.00 38.66 210 PRO A O 1
ATOM 1608 N N . ALA A 1 211 ? 61.696 -6.473 9.427 1.00 36.28 211 ALA A N 1
ATOM 1609 C CA . ALA A 1 211 ? 60.372 -6.920 8.980 1.00 36.28 211 ALA A CA 1
ATOM 1610 C C . ALA A 1 211 ? 60.388 -8.277 8.236 1.00 36.28 211 ALA A C 1
ATOM 1612 O O . ALA A 1 211 ? 61.306 -8.518 7.444 1.00 36.28 211 ALA A O 1
ATOM 1613 N N . PRO A 1 212 ? 59.350 -9.127 8.380 1.00 35.94 212 PRO A N 1
ATOM 1614 C CA . PRO A 1 212 ? 59.154 -10.268 7.500 1.00 35.94 212 PRO A CA 1
ATOM 1615 C C . PRO A 1 212 ? 58.394 -9.879 6.222 1.00 35.94 212 PRO A C 1
ATOM 1617 O O . PRO A 1 212 ? 57.473 -9.062 6.212 1.00 35.94 212 PRO A O 1
ATOM 1620 N N . ARG A 1 213 ? 58.861 -10.484 5.131 1.00 30.75 213 ARG A N 1
ATOM 1621 C CA . ARG A 1 213 ? 58.489 -10.274 3.733 1.00 30.75 213 ARG A CA 1
ATOM 1622 C C . ARG A 1 213 ? 57.126 -10.867 3.375 1.00 30.75 213 ARG A C 1
ATOM 1624 O O . ARG A 1 213 ? 56.710 -11.892 3.905 1.00 30.75 213 ARG A O 1
ATOM 1631 N N . SER A 1 214 ? 56.522 -10.252 2.364 1.00 32.69 214 SER A N 1
ATOM 1632 C CA . SER A 1 214 ? 55.476 -10.809 1.514 1.00 32.69 214 SER A CA 1
ATOM 1633 C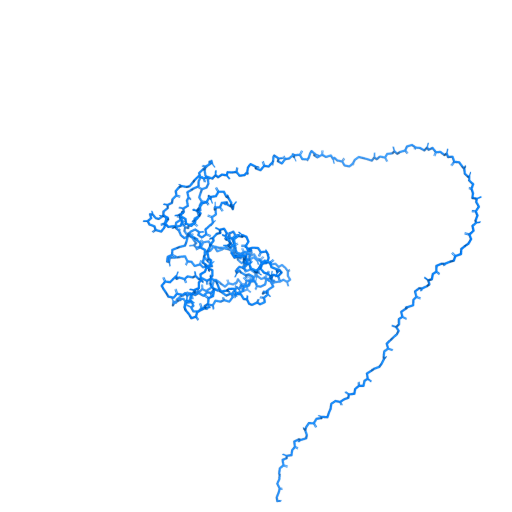 C . SER A 1 214 ? 55.898 -12.141 0.884 1.00 32.69 214 SER A C 1
ATOM 1635 O O . SER A 1 214 ? 56.989 -12.269 0.328 1.00 32.69 214 SER A O 1
ATOM 1637 N N . SER A 1 215 ? 54.999 -13.122 0.914 1.00 33.25 215 SER A N 1
ATOM 1638 C CA . SER A 1 215 ? 55.011 -14.244 -0.025 1.00 33.25 215 SER A CA 1
ATOM 1639 C C . SER A 1 215 ? 53.577 -14.697 -0.300 1.00 33.25 215 SER A C 1
ATOM 1641 O O . SER A 1 215 ? 52.844 -15.100 0.598 1.00 33.25 215 SER A O 1
ATOM 1643 N N . SER A 1 216 ? 53.169 -14.562 -1.560 1.00 35.75 216 SER A N 1
ATOM 1644 C CA . SER A 1 216 ? 51.997 -15.225 -2.129 1.00 35.75 216 SER A CA 1
ATOM 1645 C C . SER A 1 216 ? 52.232 -16.738 -2.176 1.00 35.75 216 SER A C 1
ATOM 1647 O O . SER A 1 216 ? 53.336 -17.145 -2.546 1.00 35.75 216 SER A O 1
ATOM 1649 N N . PRO A 1 217 ? 51.219 -17.583 -1.936 1.00 38.06 217 PRO A N 1
ATOM 1650 C CA . PRO A 1 217 ? 51.244 -18.960 -2.406 1.00 38.06 217 PRO A CA 1
ATOM 1651 C C . PRO A 1 217 ? 50.663 -19.064 -3.819 1.00 38.06 217 PRO A C 1
ATOM 1653 O O . PRO A 1 217 ? 49.606 -18.514 -4.129 1.00 38.06 217 PRO A O 1
ATOM 1656 N N . ALA A 1 218 ? 51.410 -19.769 -4.660 1.00 32.97 218 ALA A N 1
ATOM 1657 C CA . ALA A 1 218 ? 51.111 -20.099 -6.039 1.00 32.97 218 ALA A CA 1
ATOM 1658 C C . ALA A 1 218 ? 49.997 -21.152 -6.188 1.00 32.97 218 ALA A C 1
ATOM 1660 O O . ALA A 1 218 ? 49.630 -21.866 -5.258 1.00 32.97 218 ALA A O 1
ATOM 1661 N N . SER A 1 219 ? 49.503 -21.218 -7.419 1.00 31.45 219 SER A N 1
ATOM 1662 C CA . SER A 1 219 ? 48.481 -22.100 -7.971 1.00 31.45 219 SER A CA 1
ATOM 1663 C C . SER A 1 219 ? 48.800 -23.606 -7.937 1.00 31.45 219 SER A C 1
ATOM 1665 O O . SER A 1 219 ? 49.966 -23.993 -7.978 1.00 31.45 219 SER A O 1
ATOM 1667 N N . MET A 1 220 ? 47.713 -24.386 -8.107 1.00 32.50 220 MET A N 1
ATOM 1668 C CA . MET A 1 220 ? 47.573 -25.750 -8.684 1.00 32.50 220 MET A CA 1
ATOM 1669 C C . MET A 1 220 ? 47.452 -26.931 -7.693 1.00 32.50 220 MET A C 1
ATOM 1671 O O . MET A 1 220 ? 47.944 -26.810 -6.575 1.00 32.50 220 MET A O 1
ATOM 1675 N N . PRO A 1 221 ? 46.854 -28.092 -8.080 1.00 40.78 221 PRO A N 1
ATOM 1676 C CA . PRO A 1 221 ? 46.324 -28.479 -9.400 1.00 40.78 221 PRO A CA 1
ATOM 1677 C C . PRO A 1 221 ? 44.891 -29.062 -9.426 1.00 40.78 221 PRO A C 1
ATOM 1679 O O . PRO A 1 221 ? 44.341 -29.556 -8.446 1.00 40.78 221 PRO A O 1
ATOM 1682 N N . SER A 1 222 ? 44.338 -29.064 -10.638 1.00 35.16 222 SER A N 1
ATOM 1683 C CA . SER A 1 222 ? 43.119 -29.745 -11.077 1.00 35.16 222 SER A CA 1
ATOM 1684 C C . SER A 1 222 ? 43.309 -31.265 -11.219 1.00 35.16 222 SER A C 1
ATOM 1686 O O . SER A 1 222 ? 44.278 -31.713 -11.823 1.00 35.16 222 SER A O 1
ATOM 1688 N N . SER A 1 223 ? 42.347 -32.054 -10.732 1.00 33.31 223 SER A N 1
ATOM 1689 C CA . SER A 1 223 ? 42.035 -33.456 -11.097 1.00 33.31 223 SER A CA 1
ATOM 1690 C C . SER A 1 223 ? 40.719 -33.812 -10.368 1.00 33.31 223 SER A C 1
ATOM 1692 O O . SER A 1 223 ? 40.515 -33.333 -9.263 1.00 33.31 223 SER A O 1
ATOM 1694 N N . HIS A 1 224 ? 39.710 -34.522 -10.876 1.00 37.47 224 HIS A N 1
ATOM 1695 C CA . HIS A 1 224 ? 39.577 -35.456 -11.985 1.00 37.47 224 HIS A CA 1
ATOM 1696 C C . HIS A 1 224 ? 38.179 -35.376 -12.623 1.00 37.47 224 HIS A C 1
ATOM 1698 O O . HIS A 1 224 ? 37.194 -34.979 -12.004 1.00 37.47 224 HIS A O 1
ATOM 1704 N N . SER A 1 225 ? 38.145 -35.803 -13.881 1.00 37.66 225 SER A N 1
ATOM 1705 C CA . SER A 1 225 ? 37.009 -35.920 -14.786 1.00 37.66 225 SER A CA 1
ATOM 1706 C C . SER A 1 225 ? 35.928 -36.901 -14.316 1.00 37.66 225 SER A C 1
ATOM 1708 O O . SER A 1 225 ? 36.225 -37.985 -13.819 1.00 37.66 225 SER A O 1
ATOM 1710 N N . ALA A 1 226 ? 34.671 -36.535 -14.572 1.00 39.91 226 ALA A N 1
ATOM 1711 C CA . ALA A 1 226 ? 33.509 -37.416 -14.523 1.00 39.91 226 ALA A CA 1
ATOM 1712 C C . ALA A 1 226 ? 33.420 -38.287 -15.797 1.00 39.91 226 ALA A C 1
ATOM 1714 O O . ALA A 1 226 ? 33.772 -37.803 -16.877 1.00 39.91 226 ALA A O 1
ATOM 1715 N N . PRO A 1 227 ? 32.922 -39.535 -15.724 1.00 39.69 227 PRO A N 1
ATOM 1716 C CA . PRO A 1 227 ? 32.625 -40.329 -16.910 1.00 39.69 227 PRO A CA 1
ATOM 1717 C C . PRO A 1 227 ? 31.222 -40.021 -17.465 1.00 39.69 227 PRO A C 1
ATOM 1719 O O . PRO A 1 227 ? 30.232 -39.987 -16.733 1.00 39.69 227 PRO A O 1
ATOM 1722 N N . SER A 1 228 ? 31.148 -39.814 -18.782 1.00 41.91 228 SER A N 1
ATOM 1723 C CA . SER A 1 228 ? 29.913 -39.680 -19.568 1.00 41.91 228 SER A CA 1
ATOM 1724 C C . SER A 1 228 ? 29.124 -40.999 -19.645 1.00 41.91 228 SER A C 1
ATOM 1726 O O . SER A 1 228 ? 29.741 -42.059 -19.767 1.00 41.91 228 SER A O 1
ATOM 1728 N N . PRO A 1 229 ? 27.778 -40.974 -19.696 1.00 43.78 229 PRO A N 1
ATOM 1729 C CA . PRO A 1 229 ? 26.986 -42.140 -20.065 1.00 43.78 229 PRO A CA 1
ATOM 1730 C C . PRO A 1 229 ? 26.922 -42.292 -21.593 1.00 43.78 229 PRO A C 1
ATOM 1732 O O . PRO A 1 229 ? 26.476 -41.397 -22.312 1.00 43.78 229 PRO A O 1
ATOM 1735 N N . GLY A 1 230 ? 27.391 -43.440 -22.086 1.00 36.72 230 GLY A N 1
ATOM 1736 C CA . GLY A 1 230 ? 27.315 -43.833 -23.490 1.00 36.72 230 GLY A CA 1
ATOM 1737 C C . GLY A 1 230 ? 25.886 -44.176 -23.911 1.00 36.72 230 GLY A C 1
ATOM 1738 O O . GLY A 1 230 ? 25.219 -44.997 -23.284 1.00 36.72 230 GLY A O 1
ATOM 1739 N N . GLY A 1 231 ? 25.432 -43.550 -24.996 1.00 36.25 231 GLY A N 1
ATOM 1740 C CA . GLY A 1 231 ? 24.214 -43.919 -25.706 1.00 36.25 231 GLY A CA 1
ATOM 1741 C C . GLY A 1 231 ? 24.440 -45.162 -26.565 1.00 36.25 231 GLY A C 1
ATOM 1742 O O . GLY A 1 231 ? 25.291 -45.163 -27.450 1.00 36.25 231 GLY A O 1
ATOM 1743 N N . GLY A 1 232 ? 23.657 -46.209 -26.312 1.00 39.56 232 GLY A N 1
ATOM 1744 C CA . GLY A 1 232 ? 23.512 -47.363 -27.195 1.00 39.56 232 GLY A CA 1
ATOM 1745 C C . GLY A 1 232 ? 22.245 -47.229 -28.036 1.00 39.56 232 GLY A C 1
ATOM 1746 O O . GLY A 1 232 ? 21.158 -47.009 -27.502 1.00 39.56 232 GLY A O 1
ATOM 1747 N N . ARG A 1 233 ? 22.382 -47.368 -29.355 1.00 40.19 233 ARG A N 1
ATOM 1748 C CA . ARG A 1 233 ? 21.282 -47.518 -30.314 1.00 40.19 233 ARG A CA 1
ATOM 1749 C C . ARG A 1 233 ? 21.556 -48.794 -31.127 1.00 40.19 233 ARG A C 1
ATOM 1751 O O . ARG A 1 233 ? 22.663 -48.953 -31.631 1.00 40.19 233 ARG A O 1
ATOM 1758 N N . SER A 1 234 ? 20.557 -49.679 -31.200 1.00 38.06 234 SER A N 1
ATOM 1759 C CA . SER A 1 234 ? 20.401 -50.880 -32.059 1.00 38.06 234 SER A CA 1
ATOM 1760 C C . SER A 1 234 ? 20.645 -50.573 -33.563 1.00 38.06 234 SER A C 1
ATOM 1762 O O . SER A 1 234 ? 20.750 -49.380 -33.861 1.00 38.06 234 SER A O 1
ATOM 1764 N N . PRO A 1 235 ? 20.633 -51.518 -34.550 1.00 57.31 235 PRO A N 1
ATOM 1765 C CA . PRO A 1 235 ? 20.047 -52.880 -34.551 1.00 57.31 235 PRO A CA 1
ATOM 1766 C C . PRO A 1 235 ? 20.772 -53.988 -35.371 1.00 57.31 235 PRO A C 1
ATOM 1768 O O . PRO A 1 235 ? 21.513 -53.702 -36.307 1.00 57.31 235 PRO A O 1
ATOM 1771 N N . ARG A 1 236 ? 20.451 -55.259 -35.090 1.00 36.53 236 ARG A N 1
ATOM 1772 C CA . ARG A 1 236 ? 19.968 -56.322 -36.010 1.00 36.53 236 ARG A CA 1
ATOM 1773 C C . ARG A 1 236 ? 20.043 -57.683 -35.331 1.00 36.53 236 ARG A C 1
ATOM 1775 O O . ARG A 1 236 ? 21.009 -57.896 -34.571 1.00 36.53 236 ARG A O 1
#

Radius of gyration: 29.52 Å; Cα contacts (8 Å, |Δi|>4): 344; chains: 1; bounding box: 88×86×60 Å

Sequence (236 aa):
ASNSYQSYSPYSYGTADLAYYGNFFNAPGYGMMWQPYLVGAGWDPFMDGAWAFNPGFGFGWVSAYPWGWTPYHYGSWVFLPGYGWAWQPGGAWNGWYNQPRVLNAPSGFKVPQAPTTGTHSLIVNRGTGSAIVAGNKVVIRNNSAGLGVPRGEVKNLAKASQQVQAHGMVTEHVHTAQAPPMSTAGSRQPGMISGPRSQQQASSPRTSTPAPRSSSPASMPSSHSAPSPGGGRSPR

Mean predicted aligned error: 15.31 Å

Solvent-accessible surface area (backbone atoms only — not comparable to full-atom values): 15034 Å² total; per-residue (Å²): 134,84,78,80,72,78,73,85,44,96,48,71,62,38,48,71,34,44,64,64,44,27,48,77,45,76,42,92,98,72,43,66,29,34,34,61,33,30,57,49,93,87,44,60,90,76,26,38,28,27,33,42,50,40,93,97,71,47,61,19,52,45,60,63,36,80,41,32,64,33,60,32,32,25,28,28,41,33,43,41,92,98,74,42,67,30,37,34,80,47,80,65,77,49,63,73,51,18,69,44,48,75,37,69,64,58,90,89,69,71,81,82,73,69,78,93,67,86,74,71,60,46,78,37,77,71,54,92,22,51,25,48,72,58,92,57,31,33,41,39,32,41,35,17,45,47,24,66,55,64,85,85,21,50,92,53,49,69,61,48,25,55,43,13,72,75,64,49,42,40,79,44,61,43,54,74,74,78,71,75,80,79,73,77,76,73,88,74,80,94,72,87,84,86,77,86,88,81,89,86,80,88,84,87,85,89,83,88,86,86,85,85,78,90,77,83,84,80,86,86,84,92,84,83,86,82,85,80,85,83,88,85,77,87,89,133

Foldseek 3Di:
DDDPPCPDDPVVDLVLVQVQQWDWDQDVPQGIWIDGFQEDQPADQQQFWKQAFDPPPGTATGGLAPSVPQQQQAFEWEQDVPPGIIGDGDDDGPPSNRHHHYYPDPPPDDRDDGDPDDRDMGTRNRFPWAWDDDPQKIKGFHNRSCHPPDGPQFPCSVVQRVVCVVPRIDMTTGPDPPDDPPPPPDDDDDDDDDDDDDDDDDDDDDDDDDDDDDDDDDDDDDDDDDDDDDDDDDDD

pLDDT: mean 74.01, std 24.4, range [28.83, 97.44]